Protein AF-X1ICW4-F1 (afdb_monomer)

Structure (mmCIF, N/CA/C/O backbone):
data_AF-X1ICW4-F1
#
_entry.id   AF-X1ICW4-F1
#
loop_
_atom_site.group_PDB
_atom_site.id
_atom_site.type_symbol
_atom_site.label_atom_id
_atom_site.label_alt_id
_atom_site.label_comp_id
_atom_site.label_asym_id
_atom_site.label_entity_id
_atom_site.label_seq_id
_atom_site.pdbx_PDB_ins_code
_atom_site.Cartn_x
_atom_site.Cartn_y
_atom_site.Cartn_z
_atom_site.occupancy
_atom_site.B_iso_or_equiv
_atom_site.auth_seq_id
_atom_site.auth_comp_id
_atom_site.auth_asym_id
_atom_site.auth_atom_id
_atom_site.pdbx_PDB_model_num
ATOM 1 N N . ILE A 1 1 ? 0.543 -5.177 21.346 1.00 88.94 1 ILE A N 1
ATOM 2 C CA . ILE A 1 1 ? 1.843 -4.522 21.038 1.00 88.94 1 ILE A CA 1
ATOM 3 C C . ILE A 1 1 ? 1.913 -3.121 21.645 1.00 88.94 1 ILE A C 1
ATOM 5 O O . ILE A 1 1 ? 2.568 -2.996 22.666 1.00 88.94 1 ILE A O 1
ATOM 9 N N . LEU A 1 2 ? 1.200 -2.108 21.124 1.00 93.75 2 LEU A N 1
ATOM 10 C CA . LEU A 1 2 ? 1.226 -0.735 21.674 1.00 93.75 2 LEU A CA 1
ATOM 11 C C . LEU A 1 2 ? 0.917 -0.669 23.182 1.00 93.75 2 LEU A C 1
ATOM 13 O O . LEU A 1 2 ? 1.657 -0.055 23.937 1.00 93.75 2 LEU A O 1
ATOM 17 N N . LEU A 1 3 ? -0.155 -1.336 23.621 1.00 93.25 3 LEU A N 1
ATOM 18 C CA . LEU A 1 3 ? -0.588 -1.362 25.025 1.00 93.25 3 LEU A CA 1
ATOM 19 C C . LEU A 1 3 ? 0.188 -2.367 25.901 1.00 93.25 3 LEU A C 1
ATOM 21 O O . LEU A 1 3 ? -0.249 -2.678 27.003 1.00 93.25 3 LEU A O 1
ATOM 25 N N . GLY A 1 4 ? 1.280 -2.957 25.403 1.00 91.19 4 GLY A N 1
ATOM 26 C CA . GLY A 1 4 ? 2.047 -3.975 26.138 1.00 91.19 4 GLY A CA 1
ATOM 27 C C . GLY A 1 4 ? 1.341 -5.327 26.333 1.00 91.19 4 GLY A C 1
ATOM 28 O O . GLY A 1 4 ? 1.844 -6.177 27.055 1.00 91.19 4 GLY A O 1
ATOM 29 N N . LEU A 1 5 ? 0.185 -5.545 25.697 1.00 92.81 5 LEU A N 1
ATOM 30 C CA . LEU A 1 5 ? -0.578 -6.797 25.781 1.00 92.81 5 LEU A CA 1
ATOM 31 C C . LEU A 1 5 ? 0.002 -7.896 24.879 1.00 92.81 5 LEU A C 1
ATOM 33 O O . LEU A 1 5 ? 0.442 -7.599 23.759 1.00 92.81 5 LEU A O 1
ATOM 37 N N . ASP A 1 6 ? -0.081 -9.147 25.347 1.00 94.50 6 ASP A N 1
ATOM 38 C CA . ASP A 1 6 ? 0.336 -10.355 24.623 1.00 94.50 6 ASP A CA 1
ATOM 39 C C . ASP A 1 6 ? -0.611 -10.657 23.440 1.00 94.50 6 ASP A C 1
ATOM 41 O O . ASP A 1 6 ? -1.792 -10.941 23.655 1.00 94.50 6 ASP A O 1
ATOM 45 N N . PRO A 1 7 ? -0.126 -10.619 22.182 1.00 95.06 7 PRO A N 1
ATOM 46 C CA . PRO A 1 7 ? -0.944 -10.899 21.009 1.00 95.06 7 PRO A CA 1
ATOM 47 C C . PRO A 1 7 ? -1.077 -12.398 20.684 1.00 95.06 7 PRO A C 1
ATOM 49 O O . PRO A 1 7 ? -1.705 -12.728 19.681 1.00 95.06 7 PRO A O 1
ATOM 52 N N . LYS A 1 8 ? -0.491 -13.322 21.459 1.00 94.75 8 LYS A N 1
ATOM 53 C CA . LYS A 1 8 ? -0.352 -14.749 21.098 1.00 94.75 8 LYS A CA 1
ATOM 54 C C . LYS A 1 8 ? -1.610 -15.398 20.504 1.00 94.75 8 LYS A C 1
ATOM 56 O O . LYS A 1 8 ? -1.507 -16.107 19.504 1.00 94.75 8 LYS A O 1
ATOM 61 N N . TYR A 1 9 ? -2.777 -15.171 21.103 1.00 95.62 9 TYR A N 1
ATOM 62 C CA . TYR A 1 9 ? -4.012 -15.870 20.731 1.00 95.62 9 TYR A CA 1
ATOM 63 C C . TYR A 1 9 ? -4.770 -15.247 19.553 1.00 95.62 9 TYR A C 1
ATOM 65 O O . TYR A 1 9 ? -5.658 -15.898 19.011 1.00 95.62 9 TYR A O 1
ATOM 73 N N . ILE A 1 10 ? -4.383 -14.059 19.070 1.00 95.25 10 ILE A N 1
ATOM 74 C CA . ILE A 1 10 ? -5.073 -13.431 17.927 1.00 95.25 10 ILE A CA 1
ATOM 75 C C . ILE A 1 10 ? -4.897 -14.233 16.632 1.00 95.25 10 ILE A C 1
ATOM 77 O O . ILE A 1 10 ? -5.742 -14.181 15.749 1.00 95.25 10 ILE A O 1
ATOM 81 N N . ARG A 1 11 ? -3.797 -14.990 16.525 1.00 93.94 11 ARG A N 1
ATOM 82 C CA . ARG A 1 11 ? -3.458 -15.818 15.356 1.00 93.94 11 ARG A CA 1
ATOM 83 C C . ARG A 1 11 ? -3.769 -17.304 15.530 1.00 93.94 11 ARG A C 1
ATOM 85 O O . ARG A 1 11 ? -3.503 -18.083 14.618 1.00 93.94 11 ARG A O 1
ATOM 92 N N . LEU A 1 12 ? -4.228 -17.712 16.712 1.00 95.25 12 LEU A N 1
ATOM 93 C CA . LEU A 1 12 ? -4.506 -19.109 17.038 1.00 95.25 12 LEU A CA 1
ATOM 94 C C . LEU A 1 12 ? -6.009 -19.305 17.074 1.00 95.25 12 LEU A C 1
ATOM 96 O O . LEU A 1 12 ? -6.691 -18.549 17.756 1.00 95.25 12 LEU A O 1
ATOM 100 N N . ALA A 1 13 ? -6.511 -20.327 16.382 1.00 94.81 13 ALA A N 1
ATOM 101 C CA . ALA A 1 13 ? -7.930 -20.656 16.406 1.00 94.81 13 ALA A CA 1
ATOM 102 C C . ALA A 1 13 ? -8.426 -20.792 17.866 1.00 94.81 13 ALA A C 1
ATOM 104 O O . ALA A 1 13 ? -7.753 -21.450 18.667 1.00 94.81 13 ALA A O 1
ATOM 105 N N . PRO A 1 14 ? -9.565 -20.170 18.228 1.00 95.12 14 PRO A N 1
ATOM 106 C CA . PRO A 1 14 ? -10.573 -19.555 17.353 1.00 95.12 14 PRO A CA 1
ATOM 107 C C . PRO A 1 14 ? -10.384 -18.042 17.078 1.00 95.12 14 PRO A C 1
ATOM 109 O O . PRO A 1 14 ? -11.362 -17.352 16.814 1.00 95.12 14 PRO A O 1
ATOM 112 N N . TYR A 1 15 ? -9.149 -17.532 17.107 1.00 94.38 15 TYR A N 1
ATOM 113 C CA . TYR A 1 15 ? -8.762 -16.146 16.790 1.00 94.38 15 TYR A CA 1
ATOM 114 C C . TYR A 1 15 ? -9.402 -15.140 17.750 1.00 94.38 15 TYR A C 1
ATOM 116 O O . TYR A 1 15 ? -10.271 -14.348 17.388 1.00 94.38 15 TYR A O 1
ATOM 124 N N . THR A 1 16 ? -9.008 -15.215 19.021 1.00 95.62 16 THR A N 1
ATOM 125 C CA . THR A 1 16 ? -9.612 -14.407 20.086 1.00 95.62 16 THR A CA 1
ATOM 126 C C . THR A 1 16 ? -8.678 -13.263 20.493 1.00 95.62 16 THR A C 1
ATOM 128 O O . THR A 1 16 ? -7.560 -13.527 20.950 1.00 95.62 16 THR A O 1
ATOM 131 N N . PRO A 1 17 ? -9.096 -11.989 20.355 1.00 94.81 17 PRO A N 1
ATOM 132 C CA . PRO A 1 17 ? -8.339 -10.855 20.873 1.00 94.81 17 PRO A CA 1
ATOM 133 C C . PRO A 1 17 ? -8.384 -10.805 22.405 1.00 94.81 17 PRO A C 1
ATOM 135 O O . PRO A 1 17 ? -9.328 -11.284 23.024 1.00 94.81 17 PRO A O 1
ATOM 138 N N . VAL A 1 18 ? -7.373 -10.180 23.022 1.00 95.12 18 VAL A N 1
ATOM 139 C CA . VAL A 1 18 ? -7.337 -9.973 24.485 1.00 95.12 18 VAL A CA 1
ATOM 140 C C . VAL A 1 18 ? -8.531 -9.136 24.946 1.00 95.12 18 VAL A C 1
ATOM 142 O O . VAL A 1 18 ? -9.190 -9.472 25.925 1.00 95.12 18 VAL A O 1
ATOM 145 N N . ALA A 1 19 ? -8.804 -8.044 24.234 1.00 95.25 19 ALA A N 1
ATOM 146 C CA . ALA A 1 19 ? -10.007 -7.239 24.373 1.00 95.25 19 ALA A CA 1
ATOM 147 C C . ALA A 1 19 ? -10.223 -6.426 23.089 1.00 95.25 19 ALA A C 1
ATOM 149 O O . ALA A 1 19 ? -9.273 -6.136 22.363 1.00 95.25 19 ALA A O 1
ATOM 150 N N . ASN A 1 20 ? -11.475 -6.042 22.848 1.00 94.75 20 ASN A N 1
ATOM 151 C CA . ASN A 1 20 ? -11.872 -5.174 21.737 1.00 94.75 20 ASN A CA 1
ATOM 152 C C . ASN A 1 20 ? -12.014 -3.704 22.155 1.00 94.75 20 ASN A C 1
ATOM 154 O O . ASN A 1 20 ? -11.887 -2.808 21.327 1.00 94.75 20 ASN A O 1
ATOM 158 N N . PHE A 1 21 ? -12.247 -3.450 23.443 1.00 96.06 21 PHE A N 1
ATOM 159 C CA . PHE A 1 21 ? -12.395 -2.116 24.011 1.00 96.06 21 PHE A CA 1
ATOM 160 C C . PHE A 1 21 ? -11.375 -1.942 25.125 1.00 96.06 21 PHE A C 1
ATOM 162 O O . PHE A 1 21 ? -11.285 -2.779 26.024 1.00 96.06 21 PHE A O 1
ATOM 169 N N . PHE A 1 22 ? -10.632 -0.841 25.075 1.00 94.31 22 PHE A N 1
ATOM 170 C CA . PHE A 1 22 ? -9.664 -0.487 26.102 1.00 94.31 22 PHE A CA 1
ATOM 171 C C . PHE A 1 22 ? -10.086 0.821 26.769 1.00 94.31 22 PHE A C 1
ATOM 173 O O . PHE A 1 22 ? -10.494 1.754 26.072 1.00 94.31 22 PHE A O 1
ATOM 180 N N . PRO A 1 23 ? -10.005 0.914 28.107 1.00 94.38 23 PRO A N 1
ATOM 181 C CA . PRO A 1 23 ? -10.209 2.183 28.783 1.00 94.38 23 PRO A CA 1
ATOM 182 C C . PRO A 1 23 ? -9.085 3.162 28.407 1.00 94.38 23 PRO A C 1
ATOM 184 O O . PRO A 1 23 ? -8.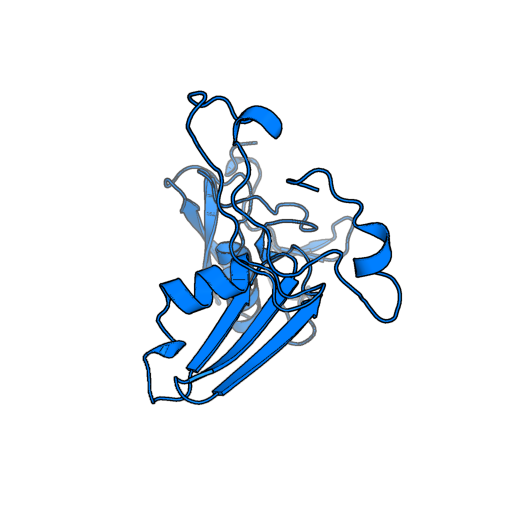004 2.731 27.996 1.00 94.38 23 PRO A O 1
ATOM 187 N N . PRO A 1 24 ? -9.293 4.476 28.588 1.00 95.62 24 PRO A N 1
ATOM 188 C CA . PRO A 1 24 ? -8.233 5.455 28.395 1.00 95.62 24 PRO A CA 1
ATOM 189 C C . PRO A 1 24 ? -7.030 5.129 29.283 1.00 95.62 24 PRO A C 1
ATOM 191 O O . PRO A 1 24 ? -7.169 4.909 30.489 1.00 95.62 24 PRO A O 1
ATOM 194 N N . VAL A 1 25 ? -5.836 5.130 28.697 1.00 95.25 25 VAL A N 1
ATOM 195 C CA . VAL A 1 25 ? -4.583 4.822 29.402 1.00 95.25 25 VAL A CA 1
ATOM 196 C C . VAL A 1 25 ? -3.708 6.061 29.483 1.00 95.25 25 VAL A C 1
ATOM 198 O O . VAL A 1 25 ? -3.743 6.916 28.603 1.00 95.25 25 VAL A O 1
ATOM 201 N N . ARG A 1 26 ? -2.895 6.196 30.533 1.00 95.62 26 ARG A N 1
ATOM 202 C CA . ARG A 1 26 ? -1.961 7.328 30.616 1.00 95.62 26 ARG A CA 1
ATOM 203 C C . ARG A 1 26 ? -0.915 7.201 29.516 1.00 95.62 26 ARG A C 1
ATOM 205 O O . ARG A 1 26 ? -0.205 6.199 29.465 1.00 95.62 26 ARG A O 1
ATOM 212 N N . ALA A 1 27 ? -0.768 8.222 28.678 1.00 96.25 27 ALA A N 1
ATOM 213 C CA . ALA A 1 27 ? 0.131 8.158 27.524 1.00 96.25 27 ALA A CA 1
ATOM 214 C C . ALA A 1 27 ? 1.600 7.920 27.936 1.00 96.25 27 ALA A C 1
ATOM 216 O O . ALA A 1 27 ? 2.318 7.146 27.306 1.00 96.25 27 ALA A O 1
ATOM 217 N N . ASN A 1 28 ? 2.025 8.506 29.059 1.00 95.00 28 ASN A N 1
ATOM 218 C CA . ASN A 1 28 ? 3.377 8.326 29.592 1.00 95.00 28 ASN A CA 1
ATOM 219 C C . ASN A 1 28 ? 3.685 6.887 30.049 1.00 95.00 28 ASN A C 1
ATOM 221 O O . ASN A 1 28 ? 4.844 6.486 30.006 1.00 95.00 28 ASN A O 1
ATOM 225 N N . SER A 1 29 ? 2.674 6.095 30.431 1.00 93.25 29 SER A N 1
ATOM 226 C CA . SER A 1 29 ? 2.855 4.683 30.801 1.00 93.25 29 SER A CA 1
ATOM 227 C C . SER A 1 29 ? 3.256 3.812 29.607 1.00 93.25 29 SER A C 1
ATOM 229 O O . SER A 1 29 ? 3.827 2.744 29.792 1.00 93.25 29 SER A O 1
ATOM 231 N N . LEU A 1 30 ? 3.021 4.309 28.388 1.00 93.44 30 LEU A N 1
ATOM 232 C CA . LEU A 1 30 ? 3.393 3.675 27.124 1.00 93.44 30 LEU A CA 1
ATOM 233 C C . LEU A 1 30 ? 4.681 4.265 26.523 1.00 93.44 30 LEU A C 1
ATOM 235 O O . LEU A 1 30 ? 5.011 3.990 25.374 1.00 93.44 30 LEU A O 1
ATOM 239 N N . GLY A 1 31 ? 5.392 5.126 27.260 1.00 93.19 31 GLY A N 1
ATOM 240 C CA . GLY A 1 31 ? 6.609 5.789 26.776 1.00 93.19 31 GLY A CA 1
ATOM 241 C C . GLY A 1 31 ? 6.370 6.974 25.829 1.00 93.19 31 GLY A C 1
ATOM 242 O O . GLY A 1 31 ? 7.330 7.517 25.280 1.00 93.19 31 GLY A O 1
ATOM 243 N N . ILE A 1 32 ? 5.122 7.421 25.650 1.00 94.69 32 ILE A N 1
ATOM 244 C CA . ILE A 1 32 ? 4.799 8.589 24.818 1.00 94.69 32 ILE A CA 1
ATOM 245 C C . ILE A 1 32 ? 5.185 9.870 25.571 1.00 94.69 32 ILE A C 1
ATOM 247 O O . ILE A 1 32 ? 4.740 10.113 26.697 1.00 94.69 32 ILE A O 1
ATOM 251 N N . LYS A 1 33 ? 6.018 10.708 24.942 1.00 95.75 33 LYS A N 1
ATOM 252 C CA . LYS A 1 33 ? 6.594 11.928 25.535 1.00 95.75 33 LYS A CA 1
ATOM 253 C C . LYS A 1 33 ? 5.599 13.097 25.532 1.00 95.75 33 LYS A C 1
ATOM 255 O O . LYS A 1 33 ? 5.700 14.007 24.717 1.00 95.75 33 LYS A O 1
ATOM 260 N N . VAL A 1 34 ? 4.645 13.068 26.458 1.00 95.62 34 VAL A N 1
ATOM 261 C CA . VAL A 1 34 ? 3.625 14.114 26.667 1.00 95.62 34 VAL A CA 1
ATOM 262 C C . VAL A 1 34 ? 3.451 14.435 28.158 1.00 95.62 34 VAL A C 1
ATOM 264 O O . VAL A 1 34 ? 4.020 13.769 29.025 1.00 95.62 34 VAL A O 1
ATOM 267 N N . GLY A 1 35 ? 2.668 15.471 28.476 1.00 95.00 35 GLY A N 1
ATOM 268 C CA . GLY A 1 35 ? 2.385 15.866 29.859 1.00 95.00 35 GLY A CA 1
ATOM 269 C C . GLY A 1 35 ? 1.719 14.760 30.695 1.00 95.00 35 GLY A C 1
ATOM 270 O O . GLY A 1 35 ? 0.957 13.940 30.190 1.00 95.00 35 GLY A O 1
ATOM 271 N N . LYS A 1 36 ? 1.954 14.769 32.015 1.00 91.62 36 LYS A N 1
ATOM 272 C CA . LYS A 1 36 ? 1.423 13.768 32.968 1.00 91.62 36 LYS A CA 1
ATOM 273 C C . LYS A 1 36 ? -0.109 13.564 32.976 1.00 91.62 36 LYS A C 1
ATOM 275 O O . LYS A 1 36 ? -0.521 12.429 33.226 1.00 91.62 36 LYS A O 1
ATOM 280 N N . PRO A 1 37 ? -0.965 14.585 32.760 1.00 95.25 37 PRO A N 1
ATOM 281 C CA . PRO A 1 37 ? -2.416 14.386 32.764 1.00 95.25 37 PRO A CA 1
ATOM 282 C C . PRO A 1 37 ? -2.974 13.889 31.419 1.00 95.25 37 PRO A C 1
ATOM 284 O O . PRO A 1 37 ? -4.188 13.767 31.289 1.00 95.25 37 PRO A O 1
ATOM 287 N N . VAL A 1 38 ? -2.127 13.614 30.419 1.00 97.56 38 VAL A N 1
ATOM 288 C CA . VAL A 1 38 ? -2.574 13.213 29.079 1.00 97.56 38 VAL A CA 1
ATOM 289 C C . VAL A 1 38 ? -2.923 11.725 29.036 1.00 97.56 38 VAL A C 1
ATOM 291 O O . VAL A 1 38 ? -2.127 10.861 29.422 1.00 97.56 38 VAL A O 1
ATOM 294 N N . TYR A 1 39 ? -4.111 11.438 28.511 1.00 96.88 39 TYR A N 1
ATOM 295 C CA . TYR A 1 39 ? -4.586 10.088 28.238 1.00 96.88 39 TYR A CA 1
ATOM 296 C C . TYR A 1 39 ? -4.530 9.793 26.742 1.00 96.88 39 TYR A C 1
ATOM 298 O O . TYR A 1 39 ? -4.832 10.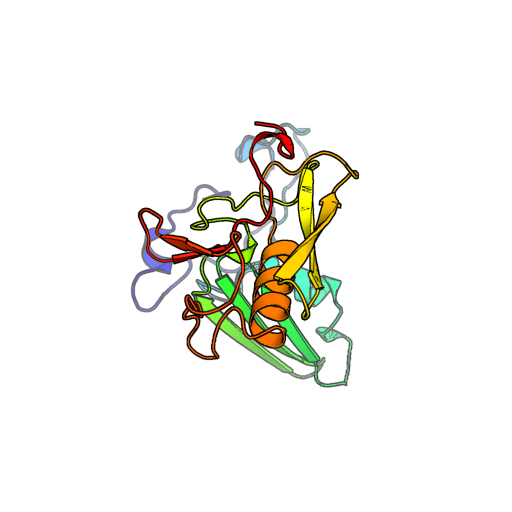650 25.914 1.00 96.88 39 TYR A O 1
ATOM 306 N N . LEU A 1 40 ? -4.149 8.565 26.415 1.00 95.88 40 LEU A N 1
ATOM 307 C CA . LEU A 1 40 ? -4.272 7.981 25.094 1.00 95.88 40 LEU A CA 1
ATOM 308 C C . LEU A 1 40 ? -5.607 7.236 25.014 1.00 95.88 40 LEU A C 1
ATOM 310 O O . LEU A 1 40 ? -5.931 6.423 25.883 1.00 95.88 40 LEU A O 1
ATOM 314 N N . PHE A 1 41 ? -6.351 7.514 23.949 1.00 96.12 41 PHE A N 1
ATOM 315 C CA . PHE A 1 41 ? -7.575 6.812 23.586 1.00 96.12 41 PHE A CA 1
ATOM 316 C C . PHE A 1 41 ? -7.29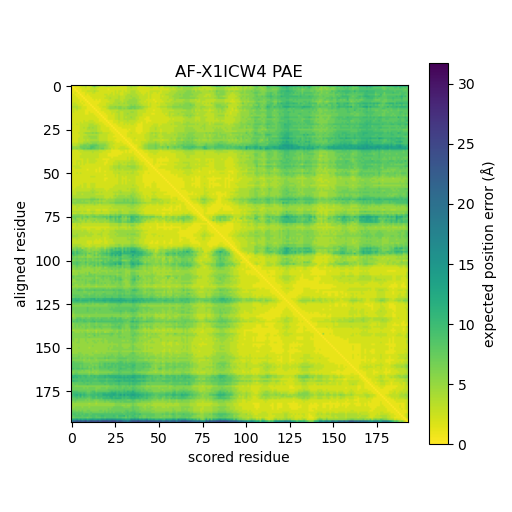3 5.950 22.356 1.00 96.12 41 PHE A C 1
ATOM 318 O O . PHE A 1 41 ? -6.676 6.420 21.402 1.00 96.12 41 PHE A O 1
ATOM 325 N N . THR A 1 42 ? -7.740 4.698 22.373 1.00 95.69 42 THR A N 1
ATOM 326 C CA . THR A 1 42 ? -7.678 3.807 21.209 1.00 95.69 42 THR A CA 1
ATOM 327 C C . THR A 1 42 ? -9.064 3.666 20.602 1.00 95.69 42 THR A C 1
ATOM 329 O O . THR A 1 42 ? -10.043 3.526 21.337 1.00 95.69 42 THR A O 1
ATOM 332 N N . PHE A 1 43 ? -9.148 3.623 19.273 1.00 96.94 43 PHE A N 1
ATOM 333 C CA . PHE A 1 43 ? -10.345 3.107 18.614 1.00 96.94 43 PHE A CA 1
ATOM 334 C C . PHE A 1 43 ? -10.568 1.639 19.011 1.00 96.94 43 PHE A C 1
ATOM 336 O O . PHE A 1 43 ? -9.590 0.901 19.186 1.00 96.94 43 PHE A O 1
ATOM 343 N N . PRO A 1 44 ? -11.829 1.209 19.190 1.00 95.81 44 PRO A N 1
ATOM 344 C CA . PRO A 1 44 ? -12.124 -0.182 19.492 1.00 95.81 44 PRO A CA 1
ATOM 345 C C . PRO A 1 44 ? -11.824 -1.068 18.283 1.00 95.81 44 PRO A C 1
ATOM 347 O O . PRO A 1 44 ? -11.891 -0.616 17.146 1.00 95.81 44 PRO A O 1
ATOM 350 N N . SER A 1 45 ? -11.510 -2.334 18.531 1.00 95.38 45 SER A N 1
ATOM 351 C CA . SER A 1 45 ? -11.371 -3.357 17.486 1.00 95.38 45 SER A CA 1
ATOM 352 C C . SER A 1 45 ? -12.665 -4.158 17.354 1.00 95.38 45 SER A C 1
ATOM 354 O O . SER A 1 45 ? -13.428 -4.274 18.313 1.00 95.38 45 SER A O 1
ATOM 356 N N . VAL A 1 46 ? -12.924 -4.722 16.176 1.00 95.38 46 VAL A N 1
ATOM 357 C CA . VAL A 1 46 ? -14.106 -5.564 15.926 1.00 95.38 46 VAL A CA 1
ATOM 358 C C . VAL A 1 46 ? -13.772 -7.036 16.174 1.00 95.38 46 VAL A C 1
ATOM 360 O O . VAL A 1 46 ? -14.505 -7.742 16.866 1.00 95.38 46 VAL A O 1
ATOM 363 N N . ALA A 1 47 ? -12.641 -7.493 15.637 1.00 94.44 47 ALA A N 1
ATOM 364 C CA . ALA A 1 47 ? -12.167 -8.872 15.718 1.00 94.44 47 ALA A CA 1
ATOM 365 C C . ALA A 1 47 ? -10.631 -8.911 15.628 1.00 94.44 47 ALA A C 1
ATOM 367 O O . ALA A 1 47 ? -9.987 -7.873 15.502 1.00 94.44 47 ALA A O 1
ATOM 368 N N . SER A 1 48 ? -10.025 -10.102 15.650 1.00 93.94 48 SER A N 1
ATOM 369 C CA . SER A 1 48 ? -8.561 -10.250 15.592 1.00 93.94 48 SER A CA 1
ATOM 370 C C . SER A 1 48 ? -7.890 -9.600 14.380 1.00 93.94 48 SER A C 1
ATOM 372 O O . SER A 1 48 ? -6.763 -9.135 14.514 1.00 93.94 48 SER A O 1
ATOM 374 N N . TYR A 1 49 ? -8.571 -9.565 13.232 1.00 94.38 49 TYR A N 1
ATOM 375 C CA . TYR A 1 49 ? -8.046 -9.024 11.972 1.00 94.38 49 TYR A CA 1
ATOM 376 C C . TYR A 1 49 ? -8.797 -7.780 11.485 1.00 94.38 49 TYR A C 1
ATOM 378 O O . TYR A 1 49 ? -8.571 -7.331 10.374 1.00 94.38 49 TYR A O 1
ATOM 386 N N . VAL A 1 50 ? -9.707 -7.233 12.297 1.00 96.06 50 VAL A N 1
ATOM 387 C CA . VAL A 1 50 ? -10.410 -5.982 11.982 1.00 96.06 50 VAL A CA 1
ATOM 388 C C . VAL A 1 50 ? -10.247 -5.056 13.176 1.00 96.06 50 VAL A C 1
ATOM 390 O O . VAL A 1 50 ? -10.923 -5.209 14.201 1.00 96.06 50 VAL A O 1
ATOM 393 N N . GLY A 1 51 ? -9.276 -4.155 13.054 1.00 95.56 51 GLY A N 1
ATOM 394 C CA . GLY A 1 51 ? -8.798 -3.296 14.124 1.00 95.56 51 GLY A CA 1
ATOM 395 C C . GLY A 1 51 ? -9.530 -1.961 14.234 1.00 95.56 51 GLY A C 1
ATOM 396 O O . GLY A 1 51 ? -10.569 -1.712 13.619 1.00 95.56 51 GLY A O 1
ATOM 397 N N . GLY A 1 52 ? -8.969 -1.097 15.081 1.00 96.50 52 GLY A N 1
ATOM 398 C CA . GLY A 1 52 ? -9.476 0.258 15.294 1.00 96.50 52 GLY A CA 1
ATOM 399 C C . GLY A 1 52 ? -9.177 1.232 14.156 1.00 96.50 52 GLY A C 1
ATOM 400 O O . GLY A 1 52 ? -9.841 2.257 14.066 1.00 96.50 52 GLY A O 1
ATOM 401 N N . ASP A 1 53 ? -8.229 0.910 13.284 1.00 95.56 53 ASP A N 1
ATOM 402 C CA . ASP A 1 53 ? -7.998 1.567 11.994 1.00 95.56 53 ASP A CA 1
ATOM 403 C C . ASP A 1 53 ? -9.253 1.527 11.113 1.00 95.56 53 ASP A C 1
ATOM 405 O O . ASP A 1 53 ? -9.737 2.578 10.694 1.00 95.56 53 ASP A O 1
ATOM 409 N N . ILE A 1 54 ? -9.872 0.354 10.959 1.00 97.06 54 ILE A N 1
ATOM 410 C CA . ILE A 1 54 ? -11.104 0.207 10.168 1.00 97.06 54 ILE A CA 1
ATOM 411 C C . ILE A 1 54 ? -12.275 0.936 10.817 1.00 97.06 54 ILE A C 1
ATOM 413 O O . ILE A 1 54 ? -13.033 1.635 10.143 1.00 97.06 54 ILE A O 1
ATOM 417 N N . VAL A 1 55 ? -12.416 0.834 12.142 1.00 97.00 55 VAL A N 1
ATOM 418 C CA . VAL A 1 55 ? -13.455 1.581 12.867 1.00 97.00 55 VAL A CA 1
ATOM 419 C C . VAL A 1 55 ? -13.250 3.089 12.704 1.00 97.00 55 VAL A C 1
ATOM 421 O O . VAL A 1 55 ? -14.213 3.816 12.456 1.00 97.00 55 VAL A O 1
ATOM 424 N N . SER A 1 56 ? -12.006 3.563 12.801 1.00 97.50 56 SER A N 1
ATOM 425 C CA . SER A 1 56 ? -11.658 4.967 12.583 1.00 97.50 56 SER A CA 1
ATOM 426 C C . SER A 1 56 ? -12.005 5.417 11.163 1.00 97.50 56 SER A C 1
ATOM 428 O O . SER A 1 56 ? -12.653 6.451 11.000 1.00 97.50 56 SER A O 1
ATOM 430 N N . GLY A 1 57 ? -11.676 4.605 10.154 1.00 96.75 57 GLY A N 1
ATOM 431 C CA . GLY A 1 57 ? -12.010 4.849 8.752 1.00 96.75 57 GLY A CA 1
ATOM 432 C C . GLY A 1 57 ? -13.516 4.943 8.504 1.00 96.75 57 GLY A C 1
ATOM 433 O O . GLY A 1 57 ? -13.983 5.894 7.878 1.00 96.75 57 GLY A O 1
ATOM 434 N N . ILE A 1 58 ? -14.308 4.033 9.077 1.00 97.69 58 ILE A N 1
ATOM 435 C CA . ILE A 1 58 ? -15.778 4.057 8.983 1.00 97.69 58 ILE A CA 1
ATOM 436 C C . ILE A 1 58 ? -16.388 5.290 9.645 1.00 97.69 58 ILE A C 1
ATOM 438 O O . ILE A 1 58 ? -17.323 5.887 9.095 1.00 97.69 58 ILE A O 1
ATOM 442 N N . VAL A 1 59 ? -15.861 5.688 10.805 1.00 97.06 59 VAL A N 1
ATOM 443 C CA . VAL A 1 59 ? -16.284 6.918 11.481 1.00 97.06 59 VAL A CA 1
ATOM 444 C C . VAL A 1 59 ? -15.921 8.140 10.637 1.00 97.06 59 VAL A C 1
ATOM 446 O O . VAL A 1 59 ? -16.786 8.979 10.393 1.00 97.06 59 VAL A O 1
ATOM 449 N N . GLY A 1 60 ? -14.685 8.212 10.139 1.00 96.81 60 GLY A N 1
ATOM 450 C CA . GLY A 1 60 ? -14.195 9.313 9.306 1.00 96.81 60 GLY A CA 1
ATOM 451 C C . GLY A 1 60 ? -14.939 9.443 7.975 1.00 96.81 60 GLY A C 1
ATOM 452 O O . GLY A 1 60 ? -15.267 10.550 7.555 1.00 96.81 60 GLY A O 1
ATOM 453 N N . ALA A 1 61 ? -15.286 8.321 7.343 1.00 96.38 61 ALA A N 1
ATOM 454 C CA . ALA A 1 61 ? -16.091 8.290 6.124 1.00 96.38 61 ALA A CA 1
ATOM 455 C C . ALA A 1 61 ? -17.588 8.554 6.385 1.00 96.38 61 ALA A C 1
ATOM 457 O O . ALA A 1 61 ? -18.342 8.843 5.451 1.00 96.38 61 ALA A O 1
ATOM 458 N N . GLY A 1 62 ? -18.046 8.459 7.637 1.00 97.25 62 GLY A N 1
ATOM 459 C CA . GLY A 1 62 ? -19.437 8.697 8.022 1.00 97.25 62 GLY A CA 1
ATOM 460 C C . GLY A 1 62 ? -20.417 7.652 7.481 1.00 97.25 62 GLY A C 1
ATOM 461 O O . GLY A 1 62 ? -21.585 7.973 7.266 1.00 97.25 62 GLY A O 1
ATOM 462 N N . VAL A 1 63 ? -19.974 6.411 7.235 1.00 97.25 63 VAL A N 1
ATOM 463 C CA . VAL A 1 63 ? -20.824 5.352 6.642 1.00 97.25 63 VAL A CA 1
ATOM 464 C C . VAL A 1 63 ? -22.039 5.047 7.521 1.00 97.25 63 VAL A C 1
ATOM 466 O O . VAL A 1 63 ? -23.154 4.914 7.023 1.00 97.25 63 VAL A O 1
ATOM 469 N N . TYR A 1 64 ? -21.843 5.055 8.839 1.00 95.88 64 TYR A N 1
ATOM 470 C CA . TYR A 1 64 ? -22.884 4.839 9.846 1.00 95.88 64 TYR A CA 1
ATOM 471 C C . TYR A 1 64 ? -23.996 5.906 9.859 1.00 95.88 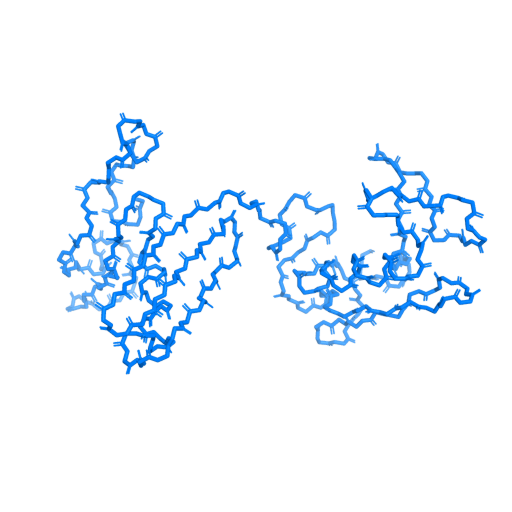64 TYR A C 1
ATOM 473 O O . TYR A 1 64 ? -25.015 5.718 10.516 1.00 95.88 64 TYR A O 1
ATOM 481 N N . GLN A 1 65 ? -23.817 7.027 9.153 1.00 97.50 65 GLN A N 1
ATOM 482 C CA . GLN A 1 65 ? -24.811 8.103 9.050 1.00 97.50 65 GLN A CA 1
ATOM 483 C C . GLN A 1 65 ? -25.609 8.044 7.739 1.00 97.50 65 GLN A C 1
ATOM 485 O O . GLN A 1 65 ? -26.570 8.792 7.558 1.00 97.50 65 GLN A O 1
ATOM 490 N N . ARG A 1 66 ? -25.208 7.189 6.792 1.00 96.19 66 ARG A N 1
ATOM 491 C CA . ARG A 1 66 ? -25.766 7.152 5.435 1.00 96.19 66 ARG A CA 1
ATOM 492 C C . ARG A 1 66 ? -26.795 6.039 5.322 1.00 96.19 66 ARG A C 1
ATOM 494 O O . ARG A 1 66 ? -26.558 4.934 5.787 1.00 96.19 66 ARG A O 1
ATOM 501 N N . LYS A 1 67 ? -27.908 6.300 4.634 1.00 97.81 67 LYS A N 1
ATOM 502 C CA . LYS A 1 67 ? -28.887 5.254 4.280 1.00 97.81 67 LYS A CA 1
ATOM 503 C C . LYS A 1 67 ? -28.455 4.417 3.079 1.00 97.81 67 LYS A C 1
ATOM 505 O O . LYS A 1 67 ? -28.785 3.236 3.000 1.00 97.81 67 LYS A O 1
ATOM 510 N N . ASN A 1 68 ? -27.690 5.015 2.171 1.00 97.81 68 ASN A N 1
ATOM 511 C CA . ASN A 1 68 ? -27.195 4.332 0.984 1.00 97.81 68 ASN A CA 1
ATOM 512 C C . ASN A 1 68 ? -26.184 3.250 1.362 1.00 97.81 68 ASN A C 1
ATOM 514 O O . ASN A 1 68 ? -25.304 3.472 2.197 1.00 97.81 68 ASN A O 1
ATOM 518 N N . LEU A 1 69 ? -26.296 2.102 0.694 1.00 97.94 69 LEU A N 1
ATOM 519 C CA . LEU A 1 69 ? -25.326 1.023 0.806 1.00 97.94 69 LEU A CA 1
ATOM 520 C C . LEU A 1 69 ? -23.950 1.524 0.357 1.00 97.94 69 LEU A C 1
ATOM 522 O O . LEU A 1 69 ? -23.807 2.078 -0.732 1.00 97.94 69 LEU A O 1
ATOM 526 N N . THR A 1 70 ? -22.951 1.330 1.209 1.00 98.00 70 THR A N 1
ATOM 527 C CA . THR A 1 70 ? -21.571 1.746 0.977 1.00 98.00 70 THR A CA 1
ATOM 528 C C . THR A 1 70 ? -20.666 0.523 0.986 1.00 98.00 70 THR A C 1
ATOM 530 O O . THR A 1 70 ? -20.784 -0.336 1.858 1.00 98.00 70 THR A O 1
ATOM 533 N N . PHE A 1 71 ? -19.758 0.472 0.016 1.00 97.50 71 PHE A N 1
ATOM 534 C CA . PHE A 1 71 ? -18.640 -0.461 -0.029 1.00 97.50 71 PHE A CA 1
ATOM 535 C C . PHE A 1 71 ? -17.372 0.318 0.330 1.00 97.50 71 PHE A C 1
ATOM 537 O O . PHE A 1 71 ? -16.879 1.110 -0.471 1.00 97.50 71 PHE A O 1
ATOM 544 N N . TYR A 1 72 ? -16.905 0.157 1.565 1.00 97.25 72 TYR A N 1
ATOM 545 C CA . TYR A 1 72 ? -15.664 0.745 2.058 1.00 97.25 72 TYR A CA 1
ATOM 546 C C . TYR A 1 72 ? -14.552 -0.297 1.969 1.00 97.25 72 TYR A C 1
ATOM 548 O O . TYR A 1 72 ? -14.758 -1.455 2.335 1.00 97.25 72 TYR A O 1
ATOM 556 N N . MET A 1 73 ? -13.381 0.124 1.505 1.00 95.06 73 MET A N 1
ATOM 557 C CA . MET A 1 73 ? -12.204 -0.724 1.387 1.00 95.06 73 MET A CA 1
ATOM 558 C C . MET A 1 73 ? -10.990 0.035 1.911 1.00 95.06 73 MET A C 1
ATOM 560 O O . MET A 1 73 ? -10.735 1.157 1.475 1.00 95.06 73 MET A O 1
ATOM 564 N N . ASP A 1 74 ? -10.266 -0.595 2.828 1.00 93.44 74 ASP A N 1
ATOM 565 C CA . ASP A 1 74 ? -8.932 -0.188 3.250 1.00 93.44 74 ASP A CA 1
ATOM 566 C C . ASP A 1 74 ? -7.920 -1.119 2.579 1.00 93.44 74 ASP A C 1
ATOM 568 O O . ASP A 1 74 ? -8.064 -2.344 2.630 1.00 93.44 74 ASP A O 1
ATOM 572 N N . ILE A 1 75 ? -6.955 -0.535 1.873 1.00 87.56 75 ILE A N 1
ATOM 573 C CA . ILE A 1 75 ? -5.946 -1.277 1.119 1.00 87.56 75 ILE A CA 1
ATOM 574 C C . ILE A 1 75 ? -4.590 -0.971 1.737 1.00 87.56 75 ILE A C 1
ATOM 576 O O . ILE A 1 75 ? -4.007 0.086 1.492 1.00 87.56 75 ILE A O 1
ATOM 580 N N . GLY A 1 76 ? -4.062 -1.940 2.472 1.00 84.75 76 GLY A N 1
ATOM 581 C CA . GLY A 1 76 ? -2.691 -1.941 2.960 1.00 84.75 76 GLY A CA 1
ATOM 582 C C . GLY A 1 76 ? -2.095 -3.341 2.891 1.00 84.75 76 GLY A C 1
ATOM 583 O O . GLY A 1 76 ? -2.401 -4.140 2.002 1.00 84.75 76 GLY A O 1
ATOM 584 N N . THR A 1 77 ? -1.244 -3.658 3.860 1.00 82.56 77 THR A N 1
ATOM 585 C CA . THR A 1 77 ? -0.679 -5.001 4.050 1.00 82.56 77 THR A CA 1
ATOM 586 C C . THR A 1 77 ? -1.773 -6.072 4.148 1.00 82.56 77 THR A C 1
ATOM 588 O O . THR A 1 77 ? -1.601 -7.192 3.657 1.00 82.56 77 THR A O 1
ATOM 591 N N . ASN A 1 78 ? -2.911 -5.715 4.736 1.00 88.56 78 ASN A N 1
ATOM 592 C CA . ASN A 1 78 ? -4.152 -6.465 4.627 1.00 88.56 78 ASN A CA 1
ATOM 593 C C . ASN A 1 78 ? -5.154 -5.676 3.772 1.00 88.56 78 ASN A C 1
ATOM 595 O O . ASN A 1 78 ? -5.017 -4.467 3.588 1.00 88.56 78 ASN A O 1
ATOM 599 N N . GLY A 1 79 ? -6.132 -6.385 3.217 1.00 91.25 79 GLY A N 1
ATOM 600 C CA . GLY A 1 79 ? -7.302 -5.777 2.602 1.00 91.25 79 GLY A CA 1
ATOM 601 C C . GLY A 1 79 ? -8.497 -5.934 3.528 1.00 91.25 79 GLY A C 1
ATOM 602 O O . GLY A 1 79 ? -8.981 -7.046 3.740 1.00 91.25 79 GLY A O 1
ATOM 603 N N . GLU A 1 80 ? -9.006 -4.836 4.062 1.00 95.75 80 GLU A N 1
ATOM 604 C CA . GLU A 1 80 ? -10.203 -4.837 4.892 1.00 95.75 80 GLU A CA 1
ATOM 605 C C . GLU A 1 80 ? -11.367 -4.223 4.130 1.00 95.75 80 GLU A C 1
ATOM 607 O O . GLU A 1 80 ? -11.267 -3.162 3.517 1.00 95.75 80 GLU A O 1
ATOM 612 N N . ILE A 1 81 ? -12.511 -4.897 4.181 1.00 97.06 81 ILE A N 1
ATOM 613 C CA . ILE A 1 81 ? -13.730 -4.456 3.514 1.00 97.06 81 ILE A CA 1
ATOM 614 C C . ILE A 1 81 ? -14.817 -4.294 4.565 1.00 97.06 81 ILE A C 1
ATOM 616 O O . ILE A 1 81 ? -14.968 -5.123 5.470 1.00 97.06 81 ILE A O 1
ATOM 620 N N . VAL A 1 82 ? -15.612 -3.240 4.418 1.00 97.94 82 VAL A N 1
ATOM 621 C CA . VAL A 1 82 ? -16.856 -3.043 5.157 1.00 97.94 82 VAL A CA 1
ATOM 622 C C . VAL A 1 82 ? -17.967 -2.752 4.162 1.00 97.94 82 VAL A C 1
ATOM 624 O O . VAL A 1 82 ? -17.860 -1.844 3.338 1.00 97.94 82 VAL A O 1
ATOM 627 N N . VAL A 1 83 ? -19.055 -3.510 4.251 1.00 98.25 83 VAL A N 1
ATOM 628 C CA . VAL A 1 83 ? -20.256 -3.298 3.439 1.00 98.25 83 VAL A CA 1
ATOM 629 C C . VAL A 1 83 ? -21.420 -3.001 4.363 1.00 98.25 83 VAL A C 1
ATOM 631 O O . VAL A 1 83 ? -21.671 -3.754 5.303 1.00 98.25 83 VAL A O 1
ATOM 634 N N . GLY A 1 84 ? -22.132 -1.907 4.114 1.00 98.06 84 GLY A N 1
ATOM 635 C CA . GLY A 1 84 ? -23.287 -1.558 4.932 1.00 98.06 84 GLY A CA 1
ATOM 636 C C . GLY A 1 84 ? -23.716 -0.105 4.831 1.00 98.06 84 GLY A C 1
ATOM 637 O O . GLY A 1 84 ? -23.359 0.611 3.894 1.00 98.06 84 GLY A O 1
ATOM 638 N N . ASN A 1 85 ? -24.526 0.307 5.795 1.00 98.19 85 ASN A N 1
ATOM 639 C CA . ASN A 1 85 ? -25.108 1.636 5.922 1.00 98.19 85 ASN A CA 1
ATOM 640 C C . ASN A 1 85 ? -25.413 1.930 7.410 1.00 98.19 85 ASN A C 1
ATOM 642 O O . ASN A 1 85 ? -24.886 1.267 8.303 1.00 98.19 85 ASN A O 1
ATOM 646 N N . SER A 1 86 ? -26.262 2.917 7.700 1.00 97.94 86 SER A N 1
ATOM 647 C CA . SER A 1 86 ? -26.648 3.282 9.070 1.00 97.94 86 SER A CA 1
ATOM 648 C C . SER A 1 86 ? -27.396 2.193 9.844 1.00 97.94 86 SER A C 1
ATOM 650 O O . SER A 1 86 ? -27.486 2.279 11.064 1.00 97.94 86 SER A O 1
ATOM 652 N N . ASP A 1 87 ? -27.989 1.223 9.148 1.00 98.19 87 ASP A N 1
ATOM 653 C CA . ASP A 1 87 ? -28.885 0.230 9.745 1.00 98.19 87 ASP A CA 1
ATOM 654 C C . ASP A 1 87 ? -28.145 -1.080 10.046 1.00 98.19 87 ASP A C 1
ATOM 656 O O . ASP A 1 87 ? -28.461 -1.766 11.018 1.00 98.19 87 ASP A O 1
ATOM 660 N N . TRP A 1 88 ? -27.141 -1.423 9.236 1.00 98.06 88 TRP A N 1
ATOM 661 C CA . TRP A 1 88 ? -26.314 -2.614 9.416 1.00 98.06 88 TRP A CA 1
ATOM 662 C C . TRP A 1 88 ? -24.959 -2.460 8.722 1.00 98.06 88 TRP A C 1
ATOM 664 O O . TRP A 1 88 ? -24.838 -1.762 7.716 1.00 98.06 88 TRP A O 1
ATOM 674 N N . MET A 1 89 ? -23.943 -3.162 9.223 1.00 98.19 89 MET A N 1
ATOM 675 C CA . MET A 1 89 ? -22.630 -3.277 8.585 1.00 98.19 89 MET A CA 1
ATOM 676 C C . MET A 1 89 ? -22.069 -4.684 8.785 1.00 98.19 89 MET A C 1
ATOM 678 O O . MET A 1 89 ? -22.250 -5.286 9.844 1.00 98.19 89 MET A O 1
ATOM 682 N N . VAL A 1 90 ? -21.364 -5.187 7.776 1.00 98.00 90 VAL A N 1
ATOM 683 C CA . VAL A 1 90 ? -20.549 -6.406 7.848 1.00 98.00 90 VAL A CA 1
ATOM 684 C C . VAL A 1 90 ? -19.127 -6.083 7.427 1.00 98.00 90 VAL A C 1
ATOM 686 O O . VAL A 1 90 ? -18.902 -5.172 6.631 1.00 98.00 90 VAL A O 1
ATOM 689 N N . THR A 1 91 ? -18.164 -6.834 7.947 1.00 97.75 91 THR A N 1
ATOM 690 C CA . THR A 1 91 ? -16.749 -6.630 7.647 1.00 97.75 91 THR A CA 1
ATOM 691 C C . THR A 1 91 ? -16.029 -7.954 7.453 1.00 97.75 91 THR A C 1
ATOM 693 O O . THR A 1 91 ? -16.400 -8.967 8.048 1.00 97.75 91 THR A O 1
ATOM 696 N N . ALA A 1 92 ? -15.007 -7.931 6.607 1.00 95.75 92 ALA A N 1
ATOM 697 C CA . ALA A 1 92 ? -14.080 -9.027 6.395 1.00 95.75 92 ALA A CA 1
ATOM 698 C C . ALA A 1 92 ? -12.666 -8.462 6.215 1.00 95.75 92 ALA A C 1
ATOM 700 O O . ALA A 1 92 ? -12.501 -7.332 5.757 1.00 95.75 92 ALA A O 1
ATOM 701 N N . SER A 1 93 ? -11.662 -9.268 6.549 1.00 94.56 93 SER A N 1
ATOM 702 C CA . SER A 1 93 ? -10.251 -8.988 6.272 1.00 94.56 93 SER A CA 1
ATOM 703 C C . SER A 1 93 ? -9.701 -10.096 5.377 1.00 94.56 93 SER A C 1
ATOM 705 O O . SER A 1 93 ? -10.071 -11.267 5.527 1.00 94.56 93 SER A O 1
ATOM 707 N N . CYS A 1 94 ? -8.847 -9.731 4.431 1.00 92.00 94 CYS A N 1
ATOM 708 C CA . CYS A 1 94 ? -8.122 -10.638 3.559 1.00 92.00 94 CYS A CA 1
ATOM 709 C C . CYS A 1 94 ? -6.624 -10.318 3.589 1.00 92.00 94 CYS A C 1
ATOM 711 O O . CYS A 1 94 ? -6.201 -9.175 3.748 1.00 92.00 94 CYS A O 1
ATOM 713 N N . SER A 1 95 ? -5.790 -11.342 3.422 1.00 88.19 95 SER A N 1
ATOM 714 C CA . SER A 1 95 ? -4.353 -11.133 3.254 1.00 88.19 95 SER A CA 1
ATOM 715 C C . SER A 1 95 ? -4.076 -10.637 1.835 1.00 88.19 95 SER A C 1
ATOM 717 O O . SER A 1 95 ? -4.234 -11.399 0.883 1.00 88.19 95 SER A O 1
ATOM 719 N N . ALA A 1 96 ? -3.661 -9.376 1.702 1.00 85.19 96 ALA A N 1
ATOM 720 C CA . ALA A 1 96 ? -3.303 -8.765 0.419 1.00 85.19 96 ALA A CA 1
ATOM 721 C C . ALA A 1 96 ? -1.781 -8.773 0.179 1.00 85.19 96 ALA A C 1
ATOM 723 O O . ALA A 1 96 ? -1.323 -9.034 -0.933 1.00 85.19 96 ALA A O 1
ATOM 724 N N . GLY A 1 97 ? -0.998 -8.558 1.240 1.00 85.75 97 GLY A N 1
ATOM 725 C CA . GLY A 1 97 ? 0.449 -8.365 1.182 1.00 85.75 97 GLY A CA 1
ATOM 726 C C . GLY A 1 97 ? 0.828 -6.896 0.934 1.00 85.75 97 GLY A C 1
ATOM 727 O O . GLY A 1 97 ? 0.063 -6.145 0.337 1.00 85.75 97 GLY A O 1
ATOM 728 N N . PRO A 1 98 ? 2.028 -6.459 1.356 1.00 88.50 98 PRO A N 1
ATOM 729 C CA . PRO A 1 98 ? 2.408 -5.043 1.390 1.00 88.50 98 PRO A CA 1
ATOM 730 C C . PRO A 1 98 ? 2.822 -4.477 0.020 1.00 88.50 98 PRO A C 1
ATOM 732 O O . PRO A 1 98 ? 3.567 -3.501 -0.041 1.00 88.50 98 PRO A O 1
ATOM 735 N N . ALA A 1 99 ? 2.384 -5.077 -1.092 1.00 88.94 99 ALA A N 1
ATOM 736 C CA . ALA A 1 99 ? 2.838 -4.699 -2.432 1.00 88.94 99 ALA A CA 1
ATOM 737 C C . ALA A 1 99 ? 2.568 -3.216 -2.733 1.00 88.94 99 ALA A C 1
ATOM 739 O O . ALA A 1 99 ? 3.458 -2.514 -3.207 1.00 88.94 99 ALA A O 1
ATOM 740 N N . PHE A 1 100 ? 1.383 -2.710 -2.374 1.00 88.12 100 PHE A N 1
ATOM 741 C CA . PHE A 1 100 ? 1.016 -1.298 -2.554 1.00 88.12 100 PHE A CA 1
ATOM 742 C C . PHE A 1 100 ? 1.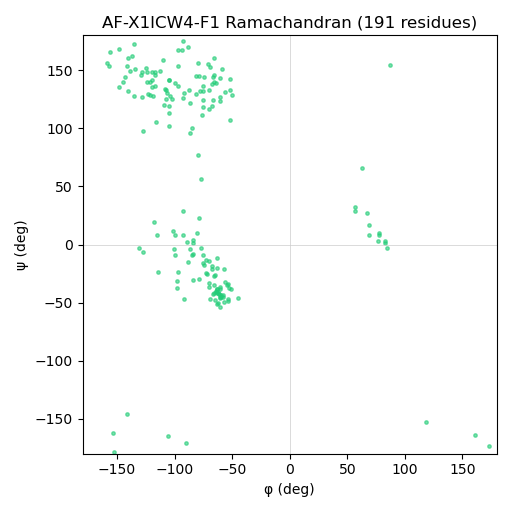727 -0.342 -1.583 1.00 88.12 100 PHE A C 1
ATOM 744 O O . PHE A 1 100 ? 1.768 0.861 -1.819 1.00 88.12 100 PHE A O 1
ATOM 751 N N . GLU A 1 101 ? 2.359 -0.862 -0.533 1.00 87.88 101 GLU A N 1
ATOM 752 C CA . GLU A 1 101 ? 3.256 -0.101 0.347 1.00 87.88 101 GLU A CA 1
ATOM 753 C C . GLU A 1 101 ? 4.717 -0.139 -0.157 1.00 87.88 101 GLU A C 1
ATOM 755 O O . GLU A 1 101 ? 5.622 0.399 0.481 1.00 87.88 101 GLU A O 1
ATOM 760 N N . GLY A 1 102 ? 4.962 -0.788 -1.303 1.00 87.06 102 GLY A N 1
ATOM 761 C CA . GLY A 1 102 ? 6.289 -1.037 -1.869 1.00 87.06 102 GLY A CA 1
ATOM 762 C C . GLY A 1 102 ? 6.981 -2.284 -1.303 1.00 87.06 102 GLY A C 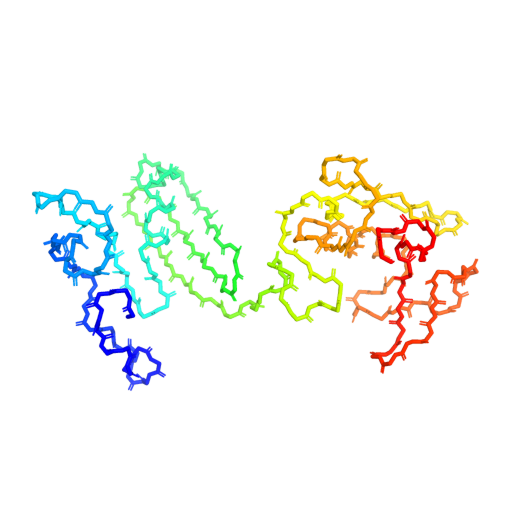1
ATOM 763 O O . GLY A 1 102 ? 8.068 -2.646 -1.755 1.00 87.06 102 GLY A O 1
ATOM 764 N N . GLY A 1 103 ? 6.366 -2.975 -0.342 1.00 88.94 103 GLY A N 1
ATOM 765 C CA . GLY A 1 103 ? 6.918 -4.174 0.277 1.00 88.94 103 GLY A CA 1
ATOM 766 C C . GLY A 1 103 ? 6.933 -5.370 -0.677 1.00 88.94 103 GLY A C 1
ATOM 767 O O . GLY A 1 103 ? 5.944 -5.676 -1.336 1.00 88.94 103 GLY A O 1
ATOM 768 N N . GLY A 1 104 ? 8.064 -6.077 -0.741 1.00 90.88 104 GLY A N 1
ATOM 769 C CA . GLY A 1 104 ? 8.225 -7.255 -1.604 1.00 90.88 104 GLY A CA 1
ATOM 770 C C . GLY A 1 104 ? 8.433 -6.939 -3.090 1.00 90.88 104 GLY A C 1
ATOM 771 O O . GLY A 1 104 ? 8.561 -7.865 -3.887 1.00 90.88 104 GLY A O 1
ATOM 772 N N . ILE A 1 105 ? 8.515 -5.660 -3.468 1.00 94.88 105 ILE A N 1
ATOM 773 C CA . ILE A 1 105 ? 8.811 -5.222 -4.835 1.00 94.88 105 ILE A CA 1
ATOM 774 C C . ILE A 1 105 ? 10.258 -4.731 -4.903 1.00 94.88 105 ILE A C 1
ATOM 776 O O . ILE A 1 105 ? 10.659 -3.866 -4.129 1.00 94.88 105 ILE A O 1
ATOM 780 N N . ARG A 1 106 ? 11.047 -5.242 -5.859 1.00 95.25 106 ARG A N 1
ATOM 781 C CA . ARG A 1 106 ? 12.499 -4.975 -5.974 1.00 95.25 106 ARG A CA 1
ATOM 782 C C . ARG A 1 106 ? 12.873 -3.488 -5.940 1.00 95.25 106 ARG A C 1
ATOM 784 O O . ARG A 1 106 ? 13.889 -3.130 -5.356 1.00 95.25 106 ARG A O 1
ATOM 791 N N . HIS A 1 107 ? 12.057 -2.647 -6.571 1.00 96.69 107 HIS A N 1
ATOM 792 C CA . HIS A 1 107 ? 12.223 -1.191 -6.602 1.00 96.69 107 HIS A CA 1
ATOM 793 C C . HIS A 1 107 ? 11.042 -0.455 -5.944 1.00 96.69 107 HIS A C 1
ATOM 795 O O . HIS A 1 107 ? 10.826 0.724 -6.220 1.00 96.69 107 HIS A O 1
ATOM 801 N N . GLY A 1 108 ? 10.261 -1.144 -5.108 1.00 96.75 108 GLY A N 1
ATOM 802 C CA . GLY A 1 108 ? 9.143 -0.557 -4.377 1.00 96.75 108 GLY A CA 1
ATOM 803 C C . GLY A 1 108 ? 9.622 0.290 -3.204 1.00 96.75 108 GLY A C 1
ATOM 804 O O . GLY A 1 108 ? 10.523 -0.109 -2.467 1.00 96.75 108 GLY A O 1
ATOM 805 N N . ILE A 1 109 ? 9.022 1.464 -3.032 1.00 96.31 109 ILE A N 1
ATOM 806 C CA . ILE A 1 109 ? 9.278 2.374 -1.914 1.00 96.31 109 ILE A CA 1
ATOM 807 C C . ILE A 1 109 ? 7.971 3.001 -1.430 1.00 96.31 109 ILE A C 1
ATOM 809 O O . ILE A 1 109 ? 6.988 3.082 -2.163 1.00 96.31 109 ILE A O 1
ATOM 813 N N . VAL A 1 110 ? 7.977 3.513 -0.201 1.00 94.69 110 VAL A N 1
ATOM 814 C CA . VAL A 1 110 ? 6.876 4.340 0.305 1.00 94.69 110 VAL A CA 1
ATOM 815 C C . VAL A 1 110 ? 6.806 5.646 -0.493 1.00 94.69 110 VAL A C 1
ATOM 817 O O . VAL A 1 110 ? 7.839 6.196 -0.895 1.00 94.69 110 VAL A O 1
ATOM 820 N N . ALA A 1 111 ? 5.586 6.152 -0.701 1.00 95.62 111 ALA A N 1
ATOM 821 C CA . ALA A 1 111 ? 5.327 7.433 -1.351 1.00 95.62 111 ALA A CA 1
ATOM 822 C C . ALA A 1 111 ? 6.144 8.555 -0.688 1.00 95.62 111 ALA A C 1
ATOM 824 O O . ALA A 1 111 ? 5.900 8.958 0.448 1.00 95.62 111 ALA A O 1
ATOM 825 N N . SER A 1 112 ? 7.170 9.007 -1.399 1.00 96.56 112 SER A N 1
ATOM 826 C CA . SER A 1 112 ? 8.139 10.005 -0.962 1.00 96.56 112 SER A CA 1
ATOM 827 C C . SER A 1 112 ? 8.757 10.667 -2.190 1.00 96.56 112 SER A C 1
ATOM 829 O O . SER A 1 112 ? 8.625 10.154 -3.299 1.00 96.56 112 SER A O 1
ATOM 831 N N . GLU A 1 113 ? 9.435 11.798 -2.009 1.00 97.75 113 GLU A N 1
ATOM 832 C CA . GLU A 1 113 ? 10.084 12.532 -3.102 1.00 97.75 113 GLU A CA 1
ATOM 833 C C . GLU A 1 113 ? 10.968 11.619 -3.973 1.00 97.75 113 GLU A C 1
ATOM 835 O O . GLU A 1 113 ? 11.808 10.878 -3.453 1.00 97.75 113 GLU A O 1
ATOM 840 N N . GLY A 1 114 ? 10.771 11.651 -5.292 1.00 97.31 114 GLY A N 1
ATOM 841 C CA . GLY A 1 114 ? 11.444 10.783 -6.262 1.00 97.31 114 GLY A CA 1
ATOM 842 C C . GLY A 1 114 ? 10.811 9.395 -6.436 1.00 97.31 114 GLY A C 1
ATOM 843 O O . GLY A 1 114 ? 11.334 8.586 -7.204 1.00 97.31 114 GLY A O 1
ATOM 844 N N . ALA A 1 115 ? 9.711 9.078 -5.748 1.00 98.12 115 ALA A N 1
ATOM 845 C CA . ALA A 1 115 ? 8.924 7.883 -6.047 1.00 98.12 115 ALA A CA 1
ATOM 846 C C . ALA A 1 115 ? 8.093 8.096 -7.313 1.00 98.12 115 ALA A C 1
ATOM 848 O O . ALA A 1 115 ? 7.413 9.113 -7.436 1.00 98.12 115 ALA A O 1
ATOM 849 N N . ILE A 1 116 ? 8.134 7.132 -8.233 1.00 98.31 116 ILE A N 1
ATOM 850 C CA . ILE A 1 116 ? 7.268 7.101 -9.413 1.00 98.31 116 ILE A CA 1
ATOM 851 C C . ILE A 1 116 ? 5.834 6.863 -8.942 1.00 98.31 116 ILE A C 1
ATOM 853 O O . ILE A 1 116 ? 5.561 5.819 -8.345 1.00 98.31 116 ILE A O 1
ATOM 857 N N . GLU A 1 117 ? 4.946 7.814 -9.226 1.00 97.62 117 GLU A N 1
ATOM 858 C CA . GLU A 1 117 ? 3.514 7.758 -8.895 1.00 97.62 117 GLU A CA 1
ATOM 859 C C . GLU A 1 117 ? 2.613 7.694 -10.132 1.00 97.62 117 GLU A C 1
ATOM 861 O O . GLU A 1 117 ? 1.499 7.172 -10.060 1.00 97.62 117 GLU A O 1
AT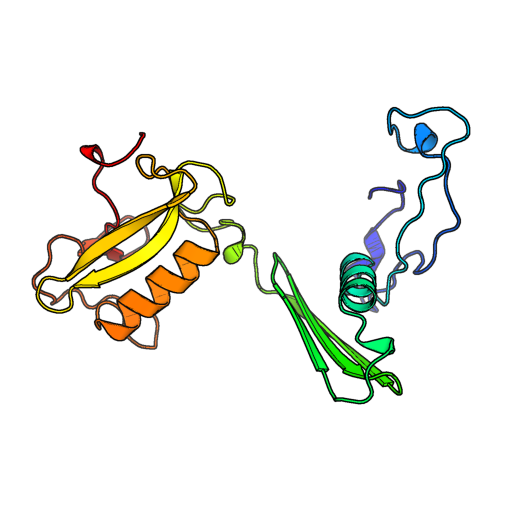OM 866 N N . GLY A 1 118 ? 3.101 8.173 -11.277 1.00 97.12 118 GLY A N 1
ATOM 867 C CA . GLY A 1 118 ? 2.390 8.128 -12.548 1.00 97.12 118 GLY A CA 1
ATOM 868 C C . GLY A 1 118 ? 3.201 7.431 -13.630 1.00 97.12 118 GLY A C 1
ATOM 869 O O . GLY A 1 118 ? 4.435 7.453 -13.635 1.00 97.12 118 GLY A O 1
ATOM 870 N N . PHE A 1 119 ? 2.474 6.782 -14.533 1.00 98.25 119 PHE A N 1
ATOM 871 C CA . PHE A 1 119 ? 3.023 6.029 -15.646 1.00 98.25 119 PHE A CA 1
ATOM 872 C C . PHE A 1 119 ? 2.066 6.091 -16.830 1.00 98.25 119 PHE A C 1
ATOM 874 O O . PHE A 1 119 ? 0.865 5.891 -16.665 1.00 98.25 119 PHE A O 1
ATOM 881 N N . ASP A 1 120 ? 2.632 6.314 -18.004 1.00 97.88 120 ASP A N 1
ATOM 882 C CA . ASP A 1 120 ? 2.009 6.110 -19.304 1.00 97.88 120 ASP A CA 1
ATOM 883 C C . ASP A 1 120 ? 3.043 5.438 -20.226 1.00 97.88 120 ASP A C 1
ATOM 885 O O . ASP A 1 120 ? 4.246 5.434 -19.939 1.00 97.88 120 ASP A O 1
ATOM 889 N N . ILE A 1 121 ? 2.605 4.837 -21.324 1.00 97.62 121 ILE A N 1
ATOM 890 C CA . ILE A 1 121 ? 3.480 4.149 -22.271 1.00 97.62 121 ILE A CA 1
ATOM 891 C C . ILE A 1 121 ? 3.024 4.411 -23.698 1.00 97.62 121 ILE A C 1
ATOM 893 O O . ILE A 1 121 ? 1.86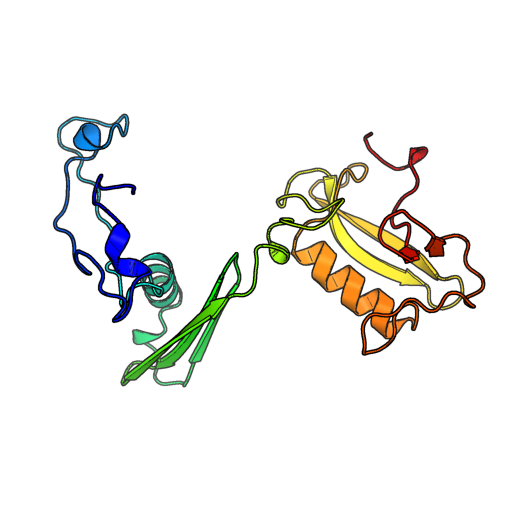0 4.249 -24.054 1.00 97.62 121 ILE A O 1
ATOM 897 N N . ASN A 1 122 ? 3.969 4.780 -24.558 1.00 96.12 122 ASN A N 1
ATOM 898 C CA . ASN A 1 122 ? 3.656 4.972 -25.964 1.00 96.12 122 ASN A CA 1
ATOM 899 C C . ASN A 1 122 ? 3.498 3.600 -26.659 1.00 96.12 122 ASN A C 1
ATOM 901 O O . ASN A 1 122 ? 4.472 2.850 -26.747 1.00 96.12 122 ASN A O 1
ATOM 905 N N . PRO A 1 123 ? 2.321 3.268 -27.224 1.00 90.50 123 PRO A N 1
ATOM 906 C CA . PRO A 1 123 ? 2.059 1.941 -27.789 1.00 90.50 123 PRO A CA 1
ATOM 907 C C . PRO A 1 123 ? 2.829 1.655 -29.087 1.00 90.50 123 PRO A C 1
ATOM 909 O O . PRO A 1 123 ? 2.890 0.510 -29.524 1.00 90.50 123 PRO A O 1
ATOM 912 N N . SER A 1 124 ? 3.404 2.677 -29.731 1.00 91.88 124 SER A N 1
ATOM 913 C CA . SER A 1 124 ? 4.147 2.515 -30.989 1.00 91.88 124 SER A CA 1
ATOM 914 C C . SER A 1 124 ? 5.605 2.097 -30.788 1.00 91.88 124 SER A C 1
ATOM 916 O O . SER A 1 124 ? 6.168 1.418 -31.645 1.00 91.88 124 SER A O 1
ATOM 918 N N . ASN A 1 125 ? 6.227 2.503 -29.678 1.00 95.12 125 ASN A N 1
ATOM 919 C CA . ASN A 1 125 ? 7.645 2.248 -29.409 1.00 95.12 125 ASN A CA 1
ATOM 920 C C . ASN A 1 125 ? 7.920 1.672 -28.011 1.00 95.12 125 ASN A C 1
ATOM 922 O O . ASN A 1 125 ? 9.066 1.340 -27.712 1.00 95.12 125 ASN A O 1
ATOM 926 N N . PHE A 1 126 ? 6.886 1.524 -27.181 1.00 97.12 126 PHE A N 1
ATOM 927 C CA . PHE A 1 126 ? 6.961 1.009 -25.816 1.00 97.12 126 PHE A CA 1
ATOM 928 C C . PHE A 1 126 ? 7.926 1.795 -24.925 1.00 97.12 126 PHE A C 1
ATOM 930 O O . PHE A 1 126 ? 8.573 1.213 -24.058 1.00 97.12 126 PHE A O 1
ATOM 937 N N . GLU A 1 127 ? 8.065 3.102 -25.154 1.00 97.75 127 GLU A N 1
ATOM 938 C CA . GLU A 1 127 ? 8.815 3.978 -24.257 1.00 97.75 127 GLU A CA 1
ATOM 939 C C . GLU A 1 127 ? 7.894 4.513 -23.150 1.00 97.75 127 GLU A C 1
ATOM 941 O O . GLU A 1 127 ? 6.779 4.962 -23.447 1.00 97.75 127 GLU A O 1
ATOM 946 N N . PRO A 1 128 ? 8.333 4.461 -21.879 1.00 97.75 128 PRO A N 1
ATOM 947 C CA . PRO A 1 128 ? 7.533 4.916 -20.756 1.00 97.75 128 PRO A CA 1
ATOM 948 C C . PRO A 1 128 ? 7.619 6.436 -20.587 1.00 97.75 128 PRO A C 1
ATOM 950 O O . PRO A 1 128 ? 8.680 7.040 -20.750 1.00 97.75 128 PRO A O 1
ATOM 953 N N . LEU A 1 129 ? 6.515 7.038 -20.164 1.00 97.31 129 LEU A N 1
ATOM 954 C CA . LEU A 1 129 ? 6.463 8.371 -19.583 1.00 97.31 129 LEU A CA 1
ATOM 955 C C . LEU A 1 129 ? 6.161 8.212 -18.092 1.00 97.31 129 LEU A C 1
ATOM 957 O O . LEU A 1 129 ? 5.139 7.643 -17.722 1.00 97.31 129 LEU A O 1
ATOM 961 N N . ILE A 1 130 ? 7.059 8.694 -17.236 1.00 97.81 130 ILE A N 1
ATOM 962 C CA . ILE A 1 130 ? 6.931 8.570 -15.780 1.00 97.81 130 ILE A CA 1
ATOM 963 C C . ILE A 1 130 ? 6.818 9.941 -15.125 1.00 97.81 130 ILE A C 1
ATOM 965 O O . ILE A 1 130 ? 7.461 10.899 -15.555 1.00 97.81 130 ILE A O 1
ATOM 969 N N . SER A 1 131 ? 6.049 10.010 -14.047 1.00 97.88 131 SER A N 1
ATOM 970 C CA . SER A 1 131 ? 5.969 11.172 -13.164 1.00 97.88 131 SER A CA 1
ATOM 971 C C . SER A 1 131 ? 6.292 10.766 -11.731 1.00 97.88 131 SER A C 1
ATOM 973 O O . SER A 1 131 ? 5.929 9.680 -11.266 1.00 97.88 131 SER A O 1
ATOM 975 N N . THR A 1 132 ? 7.033 11.632 -11.042 1.00 98.38 132 THR A N 1
ATOM 976 C CA . THR A 1 132 ? 7.551 11.389 -9.697 1.00 98.38 132 THR A CA 1
ATOM 977 C C . THR A 1 132 ? 7.035 12.423 -8.712 1.00 98.38 132 THR A C 1
ATOM 979 O O . THR A 1 132 ? 6.859 13.596 -9.045 1.00 98.38 132 THR A O 1
ATOM 982 N N . ILE A 1 133 ? 6.873 12.001 -7.459 1.00 98.00 133 ILE A N 1
ATOM 983 C CA . ILE A 1 133 ? 6.549 12.913 -6.362 1.00 98.00 133 ILE A CA 1
ATOM 984 C C . ILE A 1 133 ? 7.678 13.941 -6.231 1.00 98.00 133 ILE A C 1
ATOM 986 O O . ILE A 1 133 ? 8.841 13.577 -6.033 1.00 98.00 133 ILE A O 1
ATOM 990 N N . GLY A 1 134 ? 7.332 15.223 -6.320 1.00 97.06 134 GLY A N 1
ATOM 991 C CA . GLY A 1 134 ? 8.291 16.328 -6.246 1.00 97.06 134 GLY A CA 1
ATOM 992 C C . GLY A 1 134 ? 9.091 16.571 -7.529 1.00 97.06 134 GLY A C 1
ATOM 993 O O . GLY A 1 134 ? 10.045 17.339 -7.482 1.00 97.06 134 GLY A O 1
ATOM 994 N N . GLU A 1 135 ? 8.732 15.933 -8.650 1.00 96.69 135 GLU A N 1
ATOM 995 C CA . GLU A 1 135 ? 9.324 16.183 -9.979 1.00 96.69 135 GLU A CA 1
ATOM 996 C C . GLU A 1 135 ? 10.856 16.001 -10.037 1.00 96.69 135 GLU A C 1
ATOM 998 O O . GLU A 1 135 ? 11.561 16.610 -10.842 1.00 96.69 135 GLU A O 1
ATOM 1003 N N . THR A 1 136 ? 11.397 15.133 -9.180 1.00 96.75 136 THR A N 1
ATOM 1004 C CA . THR A 1 136 ? 12.824 14.786 -9.159 1.00 96.75 136 THR A CA 1
ATOM 1005 C C . THR A 1 136 ? 13.099 13.498 -9.932 1.00 96.75 136 THR A C 1
ATOM 1007 O O . THR A 1 136 ? 12.188 12.741 -10.272 1.00 96.75 136 THR A O 1
ATOM 1010 N N . LYS A 1 137 ? 14.378 13.205 -10.207 1.00 97.62 137 LYS A N 1
ATOM 1011 C CA . LYS A 1 137 ? 14.770 11.918 -10.805 1.00 97.62 137 LYS A CA 1
ATOM 1012 C C . LYS A 1 137 ? 14.189 10.743 -9.998 1.00 97.62 137 LYS A C 1
ATOM 1014 O O . LYS A 1 137 ? 14.160 10.824 -8.770 1.00 97.62 137 LYS A O 1
ATOM 1019 N N . PRO A 1 138 ? 13.755 9.646 -10.635 1.00 97.94 138 PRO A N 1
ATOM 1020 C CA . PRO A 1 138 ? 13.204 8.505 -9.923 1.00 97.94 138 PRO A CA 1
ATOM 1021 C C . PRO A 1 138 ? 14.250 7.793 -9.056 1.00 97.94 138 PRO A C 1
ATOM 1023 O O . PRO A 1 138 ? 15.417 7.651 -9.436 1.00 97.94 138 PRO A O 1
ATOM 1026 N N . LYS A 1 139 ? 13.809 7.293 -7.900 1.00 97.31 139 LYS A N 1
ATOM 1027 C CA . LYS A 1 139 ? 14.601 6.422 -7.008 1.00 97.31 139 LYS A CA 1
ATOM 1028 C C . LYS A 1 139 ? 13.890 5.115 -6.629 1.00 97.31 139 LYS A C 1
ATOM 1030 O O . LYS A 1 139 ? 14.487 4.256 -5.989 1.00 97.31 139 LYS A O 1
ATOM 1035 N N . GLY A 1 140 ? 12.624 4.971 -7.017 1.00 97.62 140 GLY A N 1
ATOM 1036 C CA . GLY A 1 140 ? 11.790 3.798 -6.763 1.00 97.62 140 GLY A CA 1
ATOM 1037 C C . GLY A 1 140 ? 10.344 4.042 -7.192 1.00 97.62 140 GLY A C 1
ATOM 1038 O O . GLY A 1 140 ? 10.039 5.074 -7.786 1.00 97.62 140 GLY A O 1
ATOM 1039 N N . ILE A 1 141 ? 9.460 3.096 -6.892 1.00 98.12 141 ILE A N 1
ATOM 1040 C CA . ILE A 1 141 ? 8.057 3.074 -7.319 1.00 98.12 141 ILE A CA 1
ATOM 1041 C C . ILE A 1 141 ? 7.162 3.031 -6.077 1.00 98.12 141 ILE A C 1
ATOM 1043 O O . ILE A 1 141 ? 7.368 2.167 -5.225 1.00 98.12 141 ILE A O 1
ATOM 1047 N N . CYS A 1 142 ? 6.176 3.922 -5.966 1.00 96.94 142 CYS A N 1
ATOM 1048 C CA . CYS A 1 142 ? 5.179 3.851 -4.890 1.00 96.94 142 CYS A CA 1
ATOM 1049 C C . CYS A 1 142 ? 3.927 3.065 -5.312 1.00 96.94 142 CYS A C 1
ATOM 1051 O O . CYS A 1 142 ? 3.789 2.662 -6.465 1.00 96.94 142 CYS A O 1
ATOM 1053 N N . GLY A 1 143 ? 2.998 2.845 -4.375 1.00 94.38 143 GLY A N 1
ATOM 1054 C CA . GLY A 1 143 ? 1.781 2.058 -4.604 1.00 94.38 143 GLY A CA 1
ATOM 1055 C C . GLY A 1 143 ? 0.937 2.504 -5.796 1.00 94.38 143 GLY A C 1
ATOM 1056 O O . GLY A 1 143 ? 0.558 1.671 -6.617 1.00 94.38 143 GLY A O 1
ATOM 1057 N N . SER A 1 144 ? 0.685 3.809 -5.933 1.00 94.81 144 SER A N 1
ATOM 1058 C CA . SER A 1 144 ? -0.040 4.363 -7.087 1.00 94.81 144 SER A CA 1
ATOM 1059 C C . SER A 1 144 ? 0.716 4.125 -8.394 1.00 94.81 144 SER A C 1
ATOM 1061 O O . SER A 1 144 ? 0.117 3.700 -9.382 1.00 94.81 144 SER A O 1
ATOM 1063 N N . GLY A 1 145 ? 2.040 4.298 -8.375 1.00 97.19 145 GLY A N 1
ATOM 1064 C CA . GLY A 1 145 ? 2.909 3.985 -9.504 1.00 97.19 145 GLY A CA 1
ATOM 1065 C C . GLY A 1 145 ? 2.796 2.524 -9.928 1.00 97.19 145 GLY A C 1
ATOM 1066 O O . GLY A 1 145 ? 2.634 2.253 -11.113 1.00 97.19 145 GLY A O 1
ATOM 1067 N N . LEU A 1 146 ? 2.807 1.577 -8.983 1.00 96.88 146 LEU A N 1
ATOM 1068 C CA . LEU A 1 146 ? 2.670 0.146 -9.286 1.00 96.88 146 LEU A CA 1
ATOM 1069 C C . LEU A 1 146 ? 1.355 -0.172 -10.003 1.00 96.88 146 LEU A C 1
ATOM 1071 O O . LEU A 1 146 ? 1.369 -0.916 -10.984 1.00 96.88 146 LEU A O 1
ATOM 1075 N N . ILE A 1 147 ? 0.241 0.409 -9.549 1.00 95.62 147 ILE A N 1
ATOM 1076 C CA . ILE A 1 147 ? -1.073 0.228 -10.184 1.00 95.62 147 ILE A CA 1
ATOM 1077 C C . ILE A 1 147 ? -1.040 0.765 -11.620 1.00 95.62 147 ILE A C 1
ATOM 1079 O O . ILE A 1 147 ? -1.386 0.038 -12.552 1.00 95.62 147 ILE A O 1
ATOM 1083 N N . ASN A 1 148 ? -0.566 2.000 -11.802 1.00 97.31 148 ASN A N 1
ATOM 1084 C CA . ASN A 1 148 ? -0.504 2.656 -13.110 1.00 97.31 148 ASN A CA 1
ATOM 1085 C C . ASN A 1 148 ? 0.419 1.913 -14.087 1.00 97.31 148 ASN A C 1
ATOM 1087 O O . ASN A 1 148 ? 0.071 1.732 -15.251 1.00 97.31 148 ASN A O 1
ATOM 1091 N N . ILE A 1 149 ? 1.569 1.427 -13.612 1.00 98.00 149 ILE A N 1
ATOM 1092 C CA . ILE A 1 149 ? 2.516 0.650 -14.418 1.00 98.00 149 ILE A CA 1
ATOM 1093 C C . ILE A 1 149 ? 1.876 -0.654 -14.884 1.00 98.00 149 ILE A C 1
ATOM 1095 O O . ILE A 1 149 ? 1.907 -0.956 -16.073 1.00 98.00 149 ILE A O 1
ATOM 1099 N N . VAL A 1 150 ? 1.283 -1.433 -13.977 1.00 97.50 150 VAL A N 1
ATOM 1100 C CA . VAL A 1 150 ? 0.660 -2.711 -14.355 1.00 97.50 150 VAL A CA 1
ATOM 1101 C C . VAL A 1 150 ? -0.483 -2.483 -15.345 1.00 97.50 150 VAL A C 1
ATOM 1103 O O . VAL A 1 150 ? -0.565 -3.209 -16.335 1.00 97.50 150 VAL A O 1
ATOM 1106 N N . ALA A 1 151 ? -1.317 -1.463 -15.122 1.00 97.56 151 ALA A N 1
ATOM 1107 C CA . ALA A 1 151 ? -2.393 -1.099 -16.038 1.00 97.56 151 ALA A CA 1
ATOM 1108 C C . ALA A 1 151 ? -1.854 -0.719 -17.428 1.00 97.56 151 ALA A C 1
ATOM 1110 O O . ALA A 1 151 ? -2.227 -1.348 -18.417 1.00 97.56 151 ALA A O 1
ATOM 1111 N N . GLY A 1 152 ? -0.911 0.224 -17.505 1.00 97.75 152 GLY A N 1
ATOM 1112 C CA . GLY A 1 152 ? -0.360 0.685 -18.781 1.00 97.75 152 GLY A CA 1
ATOM 1113 C C . GLY A 1 152 ? 0.388 -0.412 -19.543 1.00 97.75 152 GLY A C 1
ATOM 1114 O O . GLY A 1 152 ? 0.229 -0.553 -20.754 1.00 97.75 152 GLY A O 1
ATOM 1115 N N . LEU A 1 153 ? 1.159 -1.256 -18.848 1.00 98.06 153 LEU A N 1
ATOM 1116 C CA . LEU A 1 153 ? 1.837 -2.391 -19.482 1.00 98.06 153 LEU A CA 1
ATOM 1117 C C . LEU A 1 153 ? 0.847 -3.440 -20.006 1.00 98.06 153 LEU A C 1
ATOM 1119 O O . LEU A 1 153 ? 1.119 -4.063 -21.036 1.00 98.06 153 LEU A O 1
ATOM 1123 N N . LEU A 1 154 ? -0.273 -3.659 -19.311 1.00 97.88 154 LEU A N 1
ATOM 1124 C CA . LEU A 1 154 ? -1.320 -4.577 -19.758 1.00 97.88 154 LEU A CA 1
ATOM 1125 C C . LEU A 1 154 ? -2.036 -4.028 -20.997 1.00 97.88 154 LEU A C 1
ATOM 1127 O O . LEU A 1 154 ? -2.198 -4.753 -21.978 1.00 97.88 154 LEU A O 1
ATOM 1131 N N . GLU A 1 155 ? -2.419 -2.752 -20.975 1.00 96.88 155 GLU A N 1
ATOM 1132 C CA . GLU A 1 155 ? -3.102 -2.084 -22.090 1.00 96.88 155 GLU A CA 1
ATOM 1133 C C . GLU A 1 155 ? -2.230 -2.011 -23.349 1.00 96.88 155 GLU A C 1
ATOM 1135 O O . GLU A 1 155 ? -2.716 -2.250 -24.455 1.00 96.88 155 GLU A O 1
ATOM 1140 N N . ALA A 1 156 ? -0.926 -1.773 -23.189 1.00 96.81 156 ALA A N 1
ATOM 1141 C CA . ALA A 1 156 ? 0.033 -1.770 -24.292 1.00 96.81 156 ALA A CA 1
ATOM 1142 C C . ALA A 1 156 ? 0.431 -3.177 -24.780 1.00 96.81 156 ALA A C 1
ATOM 1144 O O . ALA A 1 156 ? 1.223 -3.301 -25.716 1.00 96.81 156 ALA A O 1
ATOM 1145 N N . GLY A 1 157 ? -0.065 -4.248 -24.149 1.00 96.44 157 GLY A N 1
ATOM 1146 C CA . GLY A 1 157 ? 0.287 -5.628 -24.498 1.00 96.44 157 GLY A CA 1
ATOM 1147 C C . GLY A 1 157 ? 1.733 -6.018 -24.162 1.00 96.44 157 GLY A C 1
ATOM 1148 O O . GLY A 1 157 ? 2.232 -7.028 -24.670 1.00 96.44 157 GLY A O 1
ATOM 1149 N N . VAL A 1 158 ? 2.409 -5.239 -23.309 1.00 97.81 158 VAL A N 1
ATOM 1150 C CA . VAL A 1 158 ? 3.744 -5.558 -22.775 1.00 97.81 158 VAL A CA 1
ATOM 1151 C C . VAL A 1 158 ? 3.670 -6.722 -21.797 1.00 97.81 158 VAL A C 1
ATOM 1153 O O . VAL A 1 158 ? 4.560 -7.575 -21.788 1.00 97.81 158 VAL A O 1
ATOM 1156 N N . ILE A 1 159 ? 2.595 -6.791 -21.014 1.00 98.06 159 ILE A N 1
ATOM 1157 C CA . ILE A 1 159 ? 2.235 -7.972 -20.231 1.00 98.06 159 ILE A CA 1
ATOM 1158 C C . ILE A 1 159 ? 0.891 -8.526 -20.702 1.00 98.06 159 ILE A C 1
ATOM 1160 O O . ILE A 1 159 ? 0.008 -7.795 -21.138 1.00 98.06 159 ILE A O 1
ATOM 1164 N N . SER A 1 160 ? 0.735 -9.840 -20.609 1.00 97.50 160 SER A N 1
ATOM 1165 C CA . SER A 1 160 ? -0.536 -10.524 -20.868 1.00 97.50 160 SER A CA 1
ATOM 1166 C C . SER A 1 160 ? -1.396 -10.608 -19.602 1.00 97.50 160 SER A C 1
ATOM 1168 O O . SER A 1 160 ? -0.921 -10.355 -18.498 1.00 97.50 160 SER A O 1
ATOM 1170 N N . GLN A 1 161 ? -2.661 -11.024 -19.737 1.00 96.81 161 GLN A N 1
ATOM 1171 C CA . GLN A 1 161 ? -3.617 -11.127 -18.619 1.00 96.81 161 GLN A CA 1
ATOM 1172 C C . GLN A 1 161 ? -3.155 -12.029 -17.460 1.00 96.81 161 GLN A C 1
ATOM 1174 O O . GLN A 1 161 ? -3.651 -11.898 -16.347 1.00 96.81 161 GLN A O 1
ATOM 1179 N N . ASN A 1 162 ? -2.215 -12.947 -17.702 1.00 96.56 162 ASN A N 1
ATOM 1180 C CA . ASN A 1 162 ? -1.626 -13.794 -16.660 1.00 96.56 162 ASN A CA 1
ATOM 1181 C C . ASN A 1 162 ? -0.329 -13.209 -16.057 1.00 96.56 162 ASN A C 1
ATOM 1183 O O . ASN A 1 162 ? 0.363 -13.909 -15.320 1.00 96.56 162 ASN A O 1
ATOM 1187 N N . GLY A 1 163 ? 0.027 -11.967 -16.401 1.00 95.62 163 GLY A N 1
ATOM 1188 C CA . GLY A 1 163 ? 1.212 -11.259 -15.914 1.00 95.62 163 GLY A CA 1
ATOM 1189 C C . GLY A 1 163 ? 2.518 -11.578 -16.648 1.00 95.62 163 GLY A C 1
ATOM 1190 O O . GLY A 1 163 ? 3.565 -11.063 -16.262 1.00 95.62 163 GLY A O 1
ATOM 1191 N N . LYS A 1 164 ? 2.512 -12.411 -17.700 1.00 97.50 164 LYS A N 1
ATOM 1192 C CA . LYS A 1 164 ? 3.739 -12.711 -18.460 1.00 97.50 164 LYS A CA 1
ATOM 1193 C C . LYS A 1 164 ? 4.104 -11.581 -19.414 1.00 97.50 164 LYS A C 1
ATOM 1195 O O . LYS A 1 164 ? 3.256 -11.164 -20.203 1.00 97.50 164 LYS A O 1
ATOM 1200 N N . PHE A 1 165 ? 5.376 -11.183 -19.397 1.00 97.94 165 PHE A N 1
ATOM 1201 C CA . PHE A 1 165 ? 5.960 -10.269 -20.376 1.00 97.94 165 PHE A CA 1
ATOM 1202 C C . PHE A 1 165 ? 5.963 -10.858 -21.789 1.00 97.94 165 PHE A C 1
ATOM 1204 O O . PHE A 1 165 ? 6.295 -12.031 -21.984 1.00 97.94 165 PHE A O 1
ATOM 1211 N N . ASN A 1 166 ? 5.651 -10.017 -22.771 1.00 96.44 166 ASN A N 1
ATOM 1212 C CA . ASN A 1 166 ? 5.802 -10.310 -24.189 1.00 96.44 166 ASN A CA 1
ATOM 1213 C C . ASN A 1 166 ? 7.227 -9.954 -24.648 1.00 96.44 166 ASN A C 1
ATOM 1215 O O . ASN A 1 166 ? 7.531 -8.800 -24.942 1.00 96.44 166 ASN A O 1
ATOM 1219 N N . ALA A 1 167 ? 8.116 -10.947 -24.675 1.00 94.12 167 ALA A N 1
ATOM 1220 C CA . ALA A 1 167 ? 9.529 -10.753 -25.004 1.00 94.12 167 ALA A CA 1
ATOM 1221 C C . ALA A 1 167 ? 9.808 -10.526 -26.503 1.00 94.12 167 ALA A C 1
ATOM 1223 O O . ALA A 1 167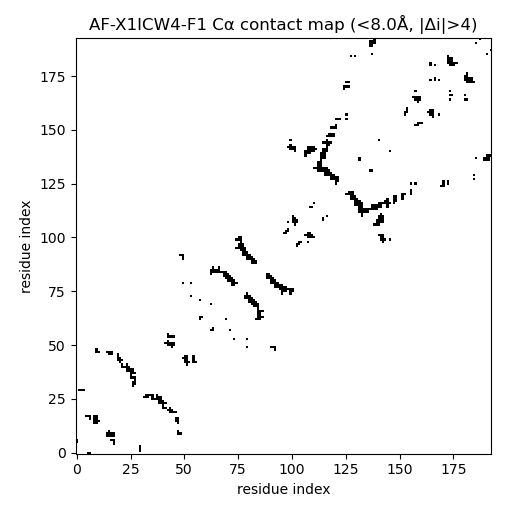 ? 10.933 -10.173 -26.849 1.00 94.12 167 ALA A O 1
ATOM 1224 N N . ASP A 1 168 ? 8.808 -10.707 -27.370 1.00 95.00 168 ASP A N 1
ATOM 1225 C CA . ASP A 1 168 ? 8.944 -10.545 -28.824 1.00 95.00 168 ASP A CA 1
ATOM 1226 C C . ASP A 1 168 ? 8.719 -9.092 -29.281 1.00 95.00 168 ASP A C 1
ATOM 1228 O O . ASP A 1 168 ? 8.863 -8.772 -30.463 1.00 95.00 168 ASP A O 1
ATOM 1232 N N . LEU A 1 169 ? 8.363 -8.192 -28.356 1.00 95.06 169 LEU A N 1
ATOM 1233 C CA . LEU A 1 169 ? 8.163 -6.781 -28.667 1.00 95.06 169 LEU A CA 1
ATOM 1234 C C . LEU A 1 169 ? 9.484 -6.112 -29.087 1.00 95.06 169 LEU A C 1
ATOM 1236 O O . LEU A 1 169 ? 10.519 -6.340 -28.455 1.00 95.06 169 LEU A O 1
ATOM 1240 N N . PRO A 1 170 ? 9.467 -5.227 -30.102 1.00 94.81 170 PRO A N 1
ATOM 1241 C CA . PRO A 1 170 ? 10.660 -4.550 -30.608 1.00 94.81 170 PRO A CA 1
ATOM 1242 C C . PRO A 1 170 ? 11.107 -3.396 -29.689 1.00 94.81 170 PRO A C 1
ATOM 1244 O O . PRO A 1 170 ? 11.234 -2.253 -30.122 1.00 94.81 170 PRO A O 1
ATOM 1247 N N . THR A 1 171 ? 11.358 -3.681 -28.409 1.00 95.69 171 THR A N 1
ATOM 1248 C CA . THR A 1 171 ? 11.821 -2.714 -27.405 1.00 95.69 171 THR A CA 1
ATOM 1249 C C . THR A 1 171 ? 13.045 -3.228 -26.657 1.00 95.69 171 THR A C 1
ATOM 1251 O O . THR A 1 171 ? 13.186 -4.416 -26.380 1.00 95.69 171 THR A O 1
ATOM 1254 N N . LYS A 1 172 ? 13.941 -2.311 -26.283 1.00 95.88 172 LYS A N 1
ATOM 1255 C CA . LYS A 1 172 ? 15.098 -2.618 -25.424 1.00 95.88 172 LYS A CA 1
ATOM 1256 C C . LYS A 1 172 ? 14.745 -2.591 -23.936 1.00 95.88 172 LYS A C 1
ATOM 1258 O O . LYS A 1 172 ? 15.581 -2.950 -23.109 1.00 95.88 172 LYS A O 1
ATOM 1263 N N . ARG A 1 173 ? 13.535 -2.136 -23.595 1.00 97.38 173 ARG A N 1
ATOM 1264 C CA . ARG A 1 173 ? 13.055 -1.995 -22.216 1.00 97.38 173 ARG A CA 1
ATOM 1265 C C . ARG A 1 173 ? 12.764 -3.353 -21.578 1.00 97.38 173 ARG A C 1
ATOM 1267 O O . ARG A 1 173 ? 12.862 -3.455 -20.364 1.00 97.38 173 ARG A O 1
ATOM 1274 N N . ILE A 1 174 ? 12.457 -4.387 -22.365 1.00 97.56 174 ILE A N 1
ATOM 1275 C CA . ILE A 1 174 ? 12.239 -5.750 -21.866 1.00 97.56 174 ILE A CA 1
ATOM 1276 C C . ILE A 1 174 ? 13.550 -6.531 -21.922 1.00 97.56 174 ILE A C 1
ATOM 1278 O O . ILE A 1 174 ? 14.184 -6.637 -22.972 1.00 97.56 174 ILE A O 1
ATOM 1282 N N . ARG A 1 175 ? 13.957 -7.112 -20.793 1.00 96.75 175 ARG A N 1
ATOM 1283 C CA . ARG A 1 175 ? 15.160 -7.954 -20.714 1.00 96.75 175 ARG A CA 1
ATOM 1284 C C . ARG A 1 175 ? 15.014 -9.047 -19.664 1.00 96.75 175 ARG A C 1
ATOM 1286 O O . ARG A 1 175 ? 14.098 -9.017 -18.850 1.00 96.75 175 ARG A O 1
ATOM 1293 N N . LYS A 1 176 ? 15.935 -10.011 -19.666 1.00 96.88 176 LYS A N 1
ATOM 1294 C CA . LYS A 1 176 ? 16.007 -11.055 -18.638 1.00 96.88 176 LYS A CA 1
ATOM 1295 C C . LYS A 1 176 ? 16.843 -10.570 -17.449 1.00 96.88 176 LYS A C 1
ATOM 1297 O O . LYS A 1 176 ? 18.008 -10.219 -17.625 1.00 96.88 176 LYS A O 1
ATOM 1302 N N . GLY A 1 177 ? 16.242 -10.561 -16.267 1.00 94.88 177 GLY A N 1
ATOM 1303 C CA . GLY A 1 177 ? 16.875 -10.319 -14.974 1.00 94.88 177 GLY A CA 1
ATOM 1304 C C . GLY A 1 177 ? 17.017 -11.604 -14.149 1.00 94.88 177 GLY A C 1
ATOM 1305 O O . GLY A 1 177 ? 16.883 -12.719 -14.659 1.00 94.88 177 GLY A O 1
ATOM 1306 N N . THR A 1 178 ? 17.287 -11.443 -12.853 1.00 94.81 178 THR A N 1
ATOM 1307 C CA . THR A 1 178 ? 17.436 -12.547 -11.887 1.00 94.81 178 THR A CA 1
ATOM 1308 C C . THR A 1 178 ? 16.118 -13.250 -11.578 1.00 94.81 178 THR A C 1
ATOM 1310 O O . THR A 1 178 ? 16.107 -14.464 -11.399 1.00 94.81 178 THR A O 1
ATOM 1313 N N . ASP A 1 179 ? 15.013 -12.502 -11.583 1.00 94.25 179 ASP A N 1
ATOM 1314 C CA . ASP A 1 179 ? 13.680 -12.973 -11.177 1.00 94.25 179 ASP A CA 1
ATOM 1315 C C . ASP A 1 179 ? 12.768 -13.300 -12.377 1.00 94.25 179 ASP A C 1
ATOM 1317 O O . ASP A 1 179 ? 11.565 -13.501 -12.226 1.00 94.25 179 ASP A O 1
ATOM 1321 N N . GLY A 1 180 ? 13.332 -13.355 -13.590 1.00 96.38 180 GLY A N 1
ATOM 1322 C CA . GLY A 1 180 ? 12.591 -13.540 -14.839 1.00 96.38 180 GLY A CA 1
ATOM 1323 C C . GLY A 1 180 ? 12.745 -12.355 -15.789 1.00 96.38 180 GLY A C 1
ATOM 1324 O O . GLY A 1 180 ? 13.770 -11.682 -15.785 1.00 96.38 180 GLY A O 1
ATOM 1325 N N . TYR A 1 181 ? 11.756 -12.128 -16.653 1.00 97.50 181 TYR A N 1
ATOM 1326 C CA . TYR A 1 181 ? 11.734 -10.936 -17.504 1.00 97.50 181 TYR A CA 1
ATOM 1327 C C . TYR A 1 181 ? 11.361 -9.693 -16.688 1.00 97.50 181 TYR A C 1
ATOM 1329 O O . TYR A 1 181 ? 10.535 -9.771 -15.782 1.00 97.50 181 TYR A O 1
ATOM 1337 N N . GLU A 1 182 ? 11.961 -8.555 -17.024 1.00 97.62 182 GLU A N 1
ATOM 1338 C CA . GLU A 1 182 ? 11.719 -7.253 -16.401 1.00 97.62 182 GLU A CA 1
ATOM 1339 C C . GLU A 1 182 ? 11.554 -6.164 -17.470 1.00 97.62 182 GLU A C 1
ATOM 1341 O O . GLU A 1 182 ? 12.135 -6.263 -18.554 1.00 97.62 182 GLU A O 1
ATOM 1346 N N . TYR A 1 183 ? 10.784 -5.122 -17.144 1.00 97.94 183 TYR A N 1
ATOM 1347 C CA . TYR A 1 183 ? 10.640 -3.909 -17.947 1.00 97.94 183 TYR A CA 1
ATOM 1348 C C . TYR A 1 183 ? 11.367 -2.741 -17.272 1.00 97.94 183 TYR A C 1
ATOM 1350 O O . TYR A 1 183 ? 11.120 -2.430 -16.105 1.00 97.94 183 TYR A O 1
ATOM 1358 N N . VAL A 1 184 ? 12.270 -2.084 -17.997 1.00 97.75 184 VAL A N 1
ATOM 1359 C CA . VAL A 1 184 ? 13.102 -0.999 -17.471 1.00 97.75 184 VAL A CA 1
ATOM 1360 C C . VAL A 1 184 ? 12.355 0.333 -17.535 1.00 97.75 184 VAL A C 1
ATOM 1362 O O . VAL A 1 184 ? 12.328 0.989 -18.573 1.00 97.75 184 VAL A O 1
ATOM 1365 N N . LEU A 1 185 ? 11.794 0.769 -16.407 1.00 97.69 185 LEU A N 1
ATOM 1366 C CA . LEU A 1 185 ? 11.069 2.045 -16.300 1.00 97.69 185 LEU A CA 1
ATOM 1367 C C . LEU A 1 185 ? 11.975 3.268 -16.507 1.00 97.69 185 LEU A C 1
ATOM 1369 O O . LEU A 1 185 ? 11.594 4.200 -17.203 1.00 97.69 185 LEU A O 1
ATOM 1373 N N . ALA A 1 186 ? 13.179 3.243 -15.933 1.00 97.56 186 ALA A N 1
ATOM 1374 C CA . ALA A 1 186 ? 14.190 4.292 -16.042 1.00 97.56 186 ALA A CA 1
ATOM 1375 C C . ALA A 1 186 ? 15.589 3.659 -16.071 1.00 97.56 186 ALA A C 1
ATOM 1377 O O . ALA A 1 186 ? 15.854 2.686 -15.358 1.00 97.56 186 ALA A O 1
ATOM 1378 N N . TRP A 1 187 ? 16.478 4.189 -16.906 1.00 97.25 187 TRP A N 1
ATOM 1379 C CA . TRP A 1 187 ? 17.878 3.780 -16.976 1.00 97.25 187 TRP A CA 1
ATOM 1380 C C . TRP A 1 187 ? 18.690 4.423 -15.846 1.00 97.25 187 TRP A C 1
ATOM 1382 O O . TRP A 1 187 ? 18.357 5.501 -15.370 1.00 97.25 187 TRP A O 1
ATOM 1392 N N . ALA A 1 188 ? 19.816 3.810 -15.469 1.00 96.44 188 ALA A N 1
ATOM 1393 C CA . ALA A 1 188 ? 20.662 4.302 -14.373 1.00 96.44 188 ALA A CA 1
ATOM 1394 C C . ALA A 1 188 ? 21.090 5.792 -14.481 1.00 96.44 188 ALA A C 1
ATOM 1396 O O . ALA A 1 188 ? 21.111 6.486 -13.473 1.00 96.44 188 ALA A O 1
ATOM 1397 N N . PRO A 1 189 ? 21.389 6.363 -15.668 1.00 96.44 189 PRO A N 1
ATOM 1398 C CA . PRO A 1 189 ? 21.701 7.798 -15.762 1.00 96.44 189 PRO A CA 1
ATOM 1399 C C . PRO A 1 189 ? 20.504 8.725 -15.460 1.00 96.44 189 PRO A C 1
ATOM 1401 O O . PRO A 1 189 ? 20.674 9.910 -15.142 1.00 96.44 189 PRO A O 1
ATOM 1404 N N . GLU A 1 190 ? 19.288 8.195 -15.587 1.00 94.69 190 GLU A N 1
ATOM 1405 C CA . GLU A 1 190 ? 18.018 8.896 -15.389 1.00 94.69 190 GLU A CA 1
ATOM 1406 C C . GLU A 1 190 ? 17.568 8.841 -13.921 1.00 94.69 190 GLU A C 1
ATOM 1408 O O . GLU A 1 190 ? 16.717 9.633 -13.525 1.00 94.69 190 GLU A O 1
ATOM 1413 N N . THR A 1 191 ? 18.155 7.964 -13.101 1.00 96.44 191 THR A N 1
ATOM 1414 C CA . THR A 1 191 ? 17.809 7.762 -11.686 1.00 96.44 191 THR A CA 1
ATOM 1415 C C . THR A 1 191 ? 18.681 8.599 -10.742 1.00 96.44 191 THR A C 1
ATOM 1417 O O . THR A 1 191 ? 19.673 9.213 -11.144 1.00 96.44 191 THR A O 1
ATOM 1420 N N . GLN A 1 192 ? 18.277 8.689 -9.468 1.00 90.88 192 GLN A N 1
ATOM 1421 C CA . GLN A 1 192 ? 19.075 9.351 -8.417 1.00 90.88 192 GLN A CA 1
ATOM 1422 C C . GLN A 1 192 ? 20.304 8.538 -7.985 1.00 90.88 192 GLN A C 1
ATOM 1424 O O . GLN A 1 192 ? 21.261 9.117 -7.476 1.00 90.88 192 GLN A O 1
ATOM 1429 N N . ASN A 1 193 ? 20.255 7.218 -8.181 1.00 68.56 193 ASN A N 1
ATOM 1430 C CA . ASN A 1 193 ? 21.287 6.251 -7.810 1.00 68.56 193 ASN A CA 1
ATOM 1431 C C . ASN A 1 193 ? 21.726 5.449 -9.031 1.00 68.56 193 ASN A C 1
ATOM 1433 O O . ASN A 1 193 ? 20.821 5.119 -9.835 1.00 68.56 193 ASN A O 1
#

InterPro domains:
  IPR027980 RamQ-like, C-terminal domain [PF14574] (69-192)
  IPR041414 RamQ-like, middle-like domain [PF17651] (1-65)
  IPR042259 RamQ-like, middle domain superfamily [G3DSA:3.30.420.480] (1-83)
  IPR052911 Corrinoid activation enzyme [PTHR42895] (1-168)

Sequence (193 aa):
ILLGLDPKYIRLAPYTPVANFFPPVRANSLGIKVGKPVYLFTFPSVASYVGGDIVSGIVGAGVYQRKNLTFYMDIGTNGEIVVGNSDWMVTASCSAGPAFEGGGIRHGIVASEGAIEGFDINPSNFEPLISTIGETKPKGICGSGLINIVAGLLEAGVISQNGKFNADLPTKRIRKGTDGYEYVLAWAPETQN

Mean predicted aligned error: 4.82 Å

Radius of gyration: 22.08 Å; Cα contacts (8 Å, |Δi|>4): 351; chains: 1; bounding box: 51×37×64 Å

Nearest PDB structures (foldseek):
  3zyy-assembly1_X  TM=9.669E-01  e=7.878E-21  Carboxydothermus hydrogenoformans
  4c1n-assembly2_K  TM=8.737E-01  e=1.437E-20  Carboxydothermus hydrogenoformans
  8ppt-assembly1_C  TM=4.514E-01  e=2.329E+00  Pyrococcus abyssi GE5
  4cs5-assembly3_C  TM=4.490E-01  e=4.000E+00  Penaeus vannamei
  5e0t-assembly1_B  TM=4.649E-01  e=4.511E+00  Homo sapiens

pLDDT: mean 95.35, std 3.47, range [68.56, 98.38]

Solvent-accessible surface area (backbone atoms only — not comparable to full-atom values): 11133 Å² total; per-residue (Å²): 93,84,85,72,50,80,62,76,44,35,84,36,90,91,35,50,53,92,67,45,71,70,78,74,39,56,32,54,83,66,71,43,95,62,65,88,90,42,66,41,80,69,63,45,33,82,50,54,76,39,44,24,67,58,49,48,49,42,59,74,71,41,43,65,77,30,83,61,82,40,82,47,75,49,84,49,50,42,33,37,39,37,44,32,22,50,88,50,74,51,72,52,63,44,90,62,45,34,53,59,57,10,44,96,42,100,54,35,29,60,84,41,80,11,16,24,46,40,46,45,58,43,78,90,62,67,50,67,47,76,40,29,38,85,76,42,52,40,75,31,29,10,31,60,15,51,53,32,42,54,51,39,33,42,76,59,56,44,22,46,100,88,68,49,69,49,84,85,55,95,44,86,41,58,45,82,57,94,92,41,78,47,72,60,80,69,55,64,92,59,32,73,101

Secondary structure (DSSP, 8-state):
-TTS---GGGGSTTT--S-S----EEGGGGT--S-TT-EE--PPPSBTTB-HHHHHHHHHHTGGG-SS-EEEEEESSEEEEEEE-SS-EEEEEEE--GGGGTTT-TTB--S-TTEEEEEEE-TTT--EEEEEGGGPPP-EE-HHHHHHHHHHHHHTTSB-TTS-B-TTSS-SSEEEETTEEEE-SS-GGGS--

Organism: NCBI:txid412755

Foldseek 3Di:
DQVPDDLVQCPPPVRAGPAQADDWDQCVVSVRPDDRVDTDHAQGADGSQGHSVNVVVCVVVVQLVAPDWDWDWDDAQKIKIWTDHVVDIDIDIGGDHHVQCQPPPPQGHHQDFQAWQAWAADLVARQIDTAGDVRAQHRGHHNNRVVRVVVRCPVSVCADPVGDGDPPDPYPQWDQDPVGIGGNNDDPVRHPD